Protein AF-A0A7V8JLT8-F1 (afdb_monomer_lite)

Foldseek 3Di:
DDDDDPDDPDDPPDQPDKKWWDQPDPDPVSLVVNPDDDPADPQQVVLVVCVVPPDPLCVVAQQVAAAWKWKWWGDPVPNPIAIATWAKDWDFCPPLPNLDDAPAFAAAQPCVVPDDQLVSLPDPNYRRHQDVPSCSNPDRRHRTHIAIEGNQLLNLLLCQAPNVVIIMIIGQTHPNNPDNADEPLSQLLQVLSRIHINHYDLDQLSRYDHDDLDLSSCVSRCSHDPCSVCSSVSRVVSVVSSLVSLLVCLLVVLVVCLVCDCVVPDDPVSVVVSVLSNVQSVVDPDSSLSVSLVSLVSHDDPVCVVSNVVSSDPDPDPDD

Radius of gyration: 21.11 Å; chains: 1; bounding box: 60×64×56 Å

pLDDT: mean 73.74, std 16.34, range [23.16, 96.12]

Organism: Stenotrophomonas maltophilia (NCBI:txid40324)

Sequence (320 aa):
MSTWVSARPYDNATLQVAIAATPRPQDAGAVAQARQPIAWQPETARRIREILANDALLTQNLDKEFGAYYGIVDDKANTQALVISSVRRLLDADDEGGRWLRGVPYHGLIGYDSKPADALRASPKQAGSIEPTGLIAQWNGKEHVCGYCHGMVWAVGQAACNFPDGRPFDLGLGRNTHKLSSCFGCSTYLHANGWAPNAMHLGRSEWWVPLPEAEDALAAFNIGLGQPHEHQRIVTALNVSWERKITQWLRDGATLIVQRGVNAGFTPAVVDTASALLQVLPKRHDPRAVANLFLDALTVHDKDLLRLSRLVVQAPKPVH

Structure (mmCIF, N/CA/C/O backbone):
data_AF-A0A7V8JLT8-F1
#
_entry.id   AF-A0A7V8JLT8-F1
#
loop_
_atom_site.group_PDB
_atom_site.id
_atom_site.type_symbol
_atom_site.label_atom_id
_atom_site.label_alt_id
_atom_site.label_comp_id
_atom_site.label_asym_id
_atom_site.label_entity_id
_atom_site.label_seq_id
_atom_site.pdbx_PDB_ins_code
_atom_site.Cartn_x
_atom_site.Cartn_y
_atom_site.Cartn_z
_atom_site.occupancy
_atom_site.B_iso_or_equiv
_atom_site.auth_seq_id
_atom_site.auth_comp_id
_atom_site.auth_asym_id
_atom_site.auth_atom_id
_atom_site.pdbx_PDB_model_num
ATOM 1 N N . MET A 1 1 ? 29.732 -39.166 8.436 1.00 31.23 1 MET A N 1
ATOM 2 C CA . MET A 1 1 ? 29.999 -38.319 7.255 1.00 31.23 1 MET A CA 1
ATOM 3 C C . MET A 1 1 ? 28.686 -38.158 6.509 1.00 31.23 1 MET A C 1
ATOM 5 O O . MET A 1 1 ? 28.298 -39.068 5.791 1.00 31.23 1 MET A O 1
ATOM 9 N N . SER A 1 2 ? 27.936 -37.086 6.789 1.00 25.09 2 SER A N 1
ATOM 10 C CA . SER A 1 2 ? 26.682 -36.806 6.085 1.00 25.09 2 SER A CA 1
ATOM 11 C C . SER A 1 2 ? 27.002 -36.202 4.723 1.00 25.09 2 SER A C 1
ATOM 13 O O . SER A 1 2 ? 27.735 -35.220 4.603 1.00 25.09 2 SER A O 1
ATOM 15 N N . THR A 1 3 ? 26.488 -36.839 3.684 1.00 24.12 3 THR A N 1
ATOM 16 C CA . THR A 1 3 ? 26.550 -36.365 2.311 1.00 24.12 3 THR A CA 1
ATOM 17 C C . THR A 1 3 ? 25.688 -35.113 2.188 1.00 24.12 3 THR A C 1
ATOM 19 O O . THR A 1 3 ? 24.475 -35.139 2.391 1.00 24.12 3 THR A O 1
ATOM 22 N N . TRP A 1 4 ? 26.339 -33.993 1.882 1.00 23.16 4 TRP A N 1
ATOM 23 C CA . TRP A 1 4 ? 25.677 -32.778 1.431 1.00 23.16 4 TRP A CA 1
ATOM 24 C C . TRP A 1 4 ? 24.957 -33.090 0.120 1.00 23.16 4 TRP A C 1
ATOM 26 O O . TRP A 1 4 ? 25.591 -33.356 -0.900 1.00 23.16 4 TRP A O 1
ATOM 36 N N . VAL A 1 5 ? 23.626 -33.095 0.157 1.00 26.70 5 VAL A N 1
ATOM 37 C CA . VAL A 1 5 ? 22.806 -33.146 -1.053 1.00 26.70 5 VAL A CA 1
ATOM 38 C C . VAL A 1 5 ? 23.039 -31.830 -1.788 1.00 26.70 5 VAL A C 1
ATOM 40 O O . VAL A 1 5 ? 22.677 -30.764 -1.291 1.00 26.70 5 VAL A O 1
ATOM 43 N N . SER A 1 6 ? 23.693 -31.905 -2.947 1.00 27.88 6 SER A N 1
ATOM 44 C CA . SER A 1 6 ? 23.916 -30.762 -3.827 1.00 27.88 6 SER A CA 1
ATOM 45 C C . SER A 1 6 ? 22.587 -30.068 -4.114 1.00 27.88 6 SER A C 1
ATOM 47 O O . SER A 1 6 ? 21.617 -30.727 -4.505 1.00 27.88 6 SER A O 1
ATOM 49 N N . ALA A 1 7 ? 22.546 -28.747 -3.937 1.00 30.27 7 ALA A N 1
ATOM 50 C CA . ALA A 1 7 ? 21.417 -27.923 -4.335 1.00 30.27 7 ALA A CA 1
ATOM 51 C C . ALA A 1 7 ? 21.033 -28.256 -5.784 1.00 30.27 7 ALA A C 1
ATOM 53 O O . ALA A 1 7 ? 21.854 -28.121 -6.691 1.00 30.27 7 ALA A O 1
ATOM 54 N N . ARG A 1 8 ? 19.800 -28.731 -6.005 1.00 30.69 8 ARG A N 1
ATOM 55 C CA . ARG A 1 8 ? 19.291 -28.920 -7.366 1.00 30.69 8 ARG A CA 1
ATOM 56 C C . ARG A 1 8 ? 19.336 -27.566 -8.092 1.00 30.69 8 ARG A C 1
ATOM 58 O O . ARG A 1 8 ? 18.928 -26.567 -7.477 1.00 30.69 8 ARG A O 1
ATOM 65 N N . PRO A 1 9 ? 19.799 -27.521 -9.354 1.00 36.16 9 PRO A N 1
ATOM 66 C CA . PRO A 1 9 ? 19.689 -26.326 -10.180 1.00 36.16 9 PRO A CA 1
ATOM 67 C C . PRO A 1 9 ? 18.223 -25.881 -10.267 1.00 36.16 9 PRO A C 1
ATOM 69 O O . PRO A 1 9 ? 17.305 -26.694 -10.152 1.00 36.16 9 PRO A O 1
ATOM 72 N N . TYR A 1 10 ? 18.030 -24.569 -10.383 1.00 40.84 10 TYR A N 1
ATOM 73 C CA . TYR A 1 10 ? 16.734 -23.909 -10.512 1.00 40.84 10 TYR A CA 1
ATOM 74 C C . TYR A 1 10 ? 15.940 -24.555 -11.659 1.00 40.84 10 TYR A C 1
ATOM 76 O O . TYR A 1 10 ? 16.406 -24.563 -12.797 1.00 40.84 10 TYR A O 1
ATOM 84 N N . ASP A 1 11 ? 14.777 -25.142 -11.365 1.00 42.22 11 ASP A N 1
ATOM 85 C CA . ASP A 1 11 ? 13.881 -25.615 -12.417 1.00 42.22 11 ASP A CA 1
ATOM 86 C C . ASP A 1 11 ? 13.121 -24.400 -12.960 1.00 42.22 11 ASP A C 1
ATOM 88 O O . ASP A 1 11 ? 12.239 -23.852 -12.297 1.00 42.22 11 ASP A O 1
ATOM 92 N N . ASN A 1 12 ? 13.501 -23.950 -14.156 1.00 42.09 12 ASN A N 1
ATOM 93 C CA . ASN A 1 12 ? 12.867 -22.838 -14.868 1.00 42.09 12 ASN A CA 1
ATOM 94 C C . ASN A 1 12 ? 11.359 -23.059 -15.124 1.00 42.09 12 ASN A C 1
ATOM 96 O O . ASN A 1 12 ? 10.675 -22.126 -15.545 1.00 42.09 12 ASN A O 1
ATOM 100 N N . ALA A 1 13 ? 10.830 -24.269 -14.908 1.00 38.34 13 ALA A N 1
ATOM 101 C CA . ALA A 1 13 ? 9.488 -24.660 -15.329 1.00 38.34 13 ALA A CA 1
ATOM 102 C C . ALA A 1 13 ? 8.327 -24.116 -14.477 1.00 38.34 13 ALA A C 1
ATOM 104 O O . ALA A 1 13 ? 7.182 -24.184 -14.920 1.00 38.34 13 ALA A O 1
ATOM 105 N N . THR A 1 14 ? 8.565 -23.534 -13.300 1.00 45.34 14 THR A N 1
ATOM 106 C CA . THR A 1 14 ? 7.477 -22.936 -12.507 1.00 45.34 14 THR A CA 1
ATOM 107 C C . THR A 1 14 ? 7.877 -21.587 -11.942 1.00 45.34 14 THR A C 1
ATOM 109 O O . THR A 1 14 ? 8.318 -21.481 -10.799 1.00 45.34 14 THR A O 1
ATOM 112 N N . LEU A 1 15 ? 7.647 -20.538 -12.738 1.00 52.41 15 LEU A N 1
ATOM 113 C CA . LEU A 1 15 ? 7.250 -19.233 -12.208 1.00 52.41 15 LEU A CA 1
ATOM 114 C C . LEU A 1 15 ? 6.259 -19.478 -11.065 1.00 52.41 15 LEU A C 1
ATOM 116 O O . LEU A 1 15 ? 5.173 -20.015 -11.301 1.00 52.41 15 LEU A O 1
ATOM 120 N N . GLN A 1 16 ? 6.636 -19.147 -9.830 1.00 53.31 16 GLN A N 1
ATOM 121 C CA . GLN A 1 16 ? 5.725 -19.245 -8.695 1.00 53.31 16 GLN A CA 1
ATOM 122 C C . GLN A 1 16 ? 4.697 -18.115 -8.816 1.00 53.31 16 GLN A C 1
ATOM 124 O O . GLN A 1 16 ? 4.872 -17.025 -8.298 1.00 53.31 16 GLN A O 1
ATOM 129 N N . VAL A 1 17 ? 3.664 -18.409 -9.610 1.00 56.53 17 VAL A N 1
ATOM 130 C CA . VAL A 1 17 ? 2.334 -17.794 -9.695 1.00 56.53 17 VAL A CA 1
ATOM 131 C C . VAL A 1 17 ? 2.312 -16.276 -9.494 1.00 56.53 17 VAL A C 1
ATOM 133 O O . VAL A 1 17 ? 2.330 -15.761 -8.381 1.00 56.53 17 VAL A O 1
ATOM 136 N N . ALA A 1 18 ? 2.157 -15.553 -10.598 1.00 60.72 18 ALA A N 1
ATOM 137 C CA . ALA A 1 18 ? 1.870 -14.131 -10.546 1.00 60.72 18 ALA A CA 1
ATOM 138 C C . ALA A 1 18 ? 0.430 -13.857 -10.093 1.00 60.72 18 ALA A C 1
ATOM 140 O O . ALA A 1 18 ? -0.515 -14.506 -10.554 1.00 60.72 18 ALA A O 1
ATOM 141 N N . ILE A 1 19 ? 0.250 -12.848 -9.246 1.00 64.00 19 ILE A N 1
ATOM 142 C CA . ILE A 1 19 ? -1.063 -12.338 -8.853 1.00 64.00 19 ILE A CA 1
ATOM 143 C C . ILE A 1 19 ? -1.347 -11.128 -9.721 1.00 64.00 19 ILE A C 1
ATOM 145 O O . ILE A 1 19 ? -0.695 -10.097 -9.598 1.00 64.00 19 ILE A O 1
ATOM 149 N N . ALA A 1 20 ? -2.340 -11.240 -10.590 1.00 62.91 20 ALA A N 1
ATOM 150 C CA . ALA A 1 20 ? -2.797 -10.099 -11.355 1.00 62.91 20 ALA A CA 1
ATOM 151 C C . ALA A 1 20 ? -3.739 -9.235 -10.523 1.00 62.91 20 ALA A C 1
ATOM 153 O O . ALA A 1 20 ? -4.659 -9.754 -9.880 1.00 62.91 20 ALA A O 1
ATOM 154 N N . ALA A 1 21 ? -3.583 -7.922 -10.629 1.00 66.62 21 ALA A N 1
ATOM 155 C CA . ALA A 1 21 ? -4.712 -7.038 -10.451 1.00 66.62 21 ALA A CA 1
ATOM 156 C C . ALA A 1 21 ? -5.598 -7.173 -11.700 1.00 66.62 21 ALA A C 1
ATOM 158 O O . ALA A 1 21 ? -5.120 -7.159 -12.837 1.00 66.62 21 ALA A O 1
ATOM 159 N N . THR A 1 22 ? -6.894 -7.378 -11.513 1.00 63.56 22 THR A N 1
ATOM 160 C CA . THR A 1 22 ? -7.872 -7.337 -12.606 1.00 63.56 22 THR A CA 1
ATOM 161 C C . THR A 1 22 ? -8.710 -6.082 -12.483 1.00 63.56 22 THR A C 1
ATOM 163 O O . THR A 1 22 ? -8.970 -5.653 -11.357 1.00 63.56 22 THR A O 1
ATOM 166 N N . PRO A 1 23 ? -9.164 -5.471 -13.592 1.00 62.94 23 PRO A N 1
ATOM 167 C CA . PRO A 1 23 ? -10.287 -4.551 -13.505 1.00 62.94 23 PRO A CA 1
ATOM 168 C C . PRO A 1 23 ? -11.410 -5.254 -12.750 1.00 62.94 23 PRO A C 1
ATOM 170 O O . PRO A 1 23 ? -11.653 -6.441 -12.988 1.00 62.94 23 PRO A O 1
ATOM 173 N N . ARG A 1 24 ? -12.054 -4.560 -11.807 1.00 57.06 24 ARG A N 1
ATOM 174 C CA . ARG A 1 24 ? -13.075 -5.183 -10.960 1.00 57.06 24 ARG A CA 1
ATOM 175 C C . ARG A 1 24 ? -14.112 -5.911 -11.836 1.00 57.06 24 ARG A C 1
ATOM 177 O O . ARG A 1 24 ? -14.800 -5.236 -12.607 1.00 57.06 24 ARG A O 1
ATOM 184 N N . PRO A 1 25 ? -14.248 -7.248 -11.714 1.00 60.34 25 PRO A N 1
ATOM 185 C CA . PRO A 1 25 ? -15.196 -8.004 -12.520 1.00 60.34 25 PRO A CA 1
ATOM 186 C C . PRO A 1 25 ? -16.617 -7.494 -12.280 1.00 60.34 25 PRO A C 1
ATOM 188 O O . PRO A 1 25 ? -17.041 -7.384 -11.128 1.00 60.34 25 PRO A O 1
ATOM 191 N N . GLN A 1 26 ? -17.335 -7.171 -13.354 1.00 67.94 26 GLN A N 1
ATOM 192 C CA . GLN A 1 26 ? -18.725 -6.702 -13.281 1.00 67.94 26 GLN A CA 1
ATOM 193 C C . GLN A 1 26 ? -19.729 -7.863 -13.378 1.00 67.94 26 GLN A C 1
ATOM 195 O O . GLN A 1 26 ? -20.887 -7.712 -12.998 1.00 67.94 26 GLN A O 1
ATOM 200 N N . ASP A 1 27 ? -19.281 -9.032 -13.845 1.00 66.75 27 ASP A N 1
ATOM 201 C CA . ASP A 1 27 ? -20.110 -10.213 -14.073 1.00 66.75 27 ASP A CA 1
ATOM 202 C C . ASP A 1 27 ? -19.330 -11.531 -13.877 1.00 66.75 27 ASP A C 1
ATOM 204 O O . ASP A 1 27 ? -18.111 -11.554 -13.672 1.00 66.75 27 ASP A O 1
ATOM 208 N N . ALA A 1 28 ? -20.053 -12.653 -13.925 1.00 64.44 28 ALA A N 1
ATOM 209 C CA . ALA A 1 28 ? -19.498 -13.993 -13.732 1.00 64.44 28 ALA A CA 1
ATOM 210 C C . ALA A 1 28 ? -18.486 -14.409 -14.820 1.00 64.44 28 ALA A C 1
ATOM 212 O O . ALA A 1 28 ? -17.573 -15.188 -14.534 1.00 64.44 28 ALA A O 1
ATOM 213 N N . GLY A 1 29 ? -18.615 -13.885 -16.043 1.00 65.75 29 GLY A N 1
ATOM 214 C CA . GLY A 1 29 ? -17.677 -14.137 -17.138 1.00 65.75 29 GLY A CA 1
ATOM 215 C C . GLY A 1 29 ? -16.323 -13.481 -16.876 1.00 65.75 29 GLY A C 1
ATOM 216 O O . GLY A 1 29 ? -15.286 -14.140 -16.972 1.00 65.75 29 GLY A O 1
ATOM 217 N N . ALA A 1 30 ? -16.330 -12.226 -16.425 1.00 62.47 30 ALA A N 1
ATOM 218 C CA . ALA A 1 30 ? -15.125 -11.503 -16.025 1.00 62.47 30 ALA A CA 1
ATOM 219 C C . ALA A 1 30 ? -14.404 -12.181 -14.840 1.00 62.47 30 ALA A C 1
ATOM 221 O O . ALA A 1 30 ? -13.173 -12.244 -14.809 1.00 62.47 30 ALA A O 1
ATOM 222 N N . VAL A 1 31 ? -15.150 -12.767 -13.892 1.00 57.88 31 VAL A N 1
ATOM 223 C CA . VAL A 1 31 ? -14.572 -13.561 -12.788 1.00 57.88 31 VAL A CA 1
ATOM 224 C C . VAL A 1 31 ? -13.894 -14.835 -13.302 1.00 57.88 31 VAL A C 1
ATOM 226 O O . VAL A 1 31 ? -12.813 -15.190 -12.828 1.00 57.88 31 VAL A O 1
ATOM 229 N N . ALA A 1 32 ? -14.500 -15.535 -14.264 1.00 61.50 32 ALA A N 1
ATOM 230 C CA . ALA A 1 32 ? -13.912 -16.738 -14.851 1.00 61.50 32 ALA A CA 1
ATOM 231 C C . ALA A 1 32 ? -12.628 -16.422 -15.637 1.00 61.50 32 ALA A C 1
ATOM 233 O O . ALA A 1 32 ? -11.647 -17.159 -15.533 1.00 61.50 32 ALA A O 1
ATOM 234 N N . GLN A 1 33 ? -12.603 -15.301 -16.362 1.00 63.62 33 GLN A N 1
ATOM 235 C CA . GLN A 1 33 ? -11.428 -14.827 -17.095 1.00 63.62 33 GLN A CA 1
ATOM 236 C C . GLN A 1 33 ? -10.278 -14.420 -16.160 1.00 63.62 33 GLN A C 1
ATOM 238 O O . GLN A 1 33 ? -9.123 -14.736 -16.439 1.00 63.62 33 GLN A O 1
ATOM 243 N N . ALA A 1 34 ? -10.578 -13.788 -15.020 1.00 58.03 34 ALA A N 1
ATOM 244 C CA . ALA A 1 34 ? -9.587 -13.404 -14.010 1.00 58.03 34 ALA A CA 1
ATOM 245 C C . ALA A 1 34 ? -8.782 -14.590 -13.441 1.00 58.03 34 ALA A C 1
ATOM 247 O O . ALA A 1 34 ? -7.668 -14.396 -12.951 1.00 58.03 34 ALA A O 1
ATOM 248 N N . ARG A 1 35 ? -9.342 -15.807 -13.514 1.00 57.56 35 ARG A N 1
ATOM 249 C CA . ARG A 1 35 ? -8.755 -17.057 -13.002 1.00 57.56 35 ARG A CA 1
ATOM 250 C C . ARG A 1 35 ? -7.942 -17.840 -14.035 1.00 57.56 35 ARG A C 1
ATOM 252 O O . ARG A 1 35 ? -7.315 -18.829 -13.664 1.00 57.56 35 ARG A O 1
ATOM 259 N N . GLN A 1 36 ? -7.975 -17.448 -15.309 1.00 61.25 36 GLN A N 1
ATOM 260 C CA . GLN A 1 36 ? -7.201 -18.123 -16.352 1.00 61.25 36 GLN A CA 1
ATOM 261 C C . GLN A 1 36 ? -5.698 -17.817 -16.215 1.00 61.25 36 GLN A C 1
ATOM 263 O O . GLN A 1 36 ? -5.338 -16.741 -15.723 1.00 61.25 36 GLN A O 1
ATOM 268 N N . PRO A 1 37 ? -4.810 -18.727 -16.662 1.00 61.62 37 PRO A N 1
ATOM 269 C CA . PRO A 1 37 ? -3.379 -18.457 -16.754 1.00 61.62 37 PRO A CA 1
ATOM 270 C C . PRO A 1 37 ? -3.096 -17.175 -17.544 1.00 61.62 37 PRO A C 1
ATOM 272 O O . PRO A 1 37 ? -3.735 -16.893 -18.558 1.00 61.62 37 PRO A O 1
ATOM 275 N N . ILE A 1 38 ? -2.133 -16.390 -17.070 1.00 68.06 38 ILE A N 1
ATOM 276 C CA . ILE A 1 38 ? -1.822 -15.078 -17.640 1.00 68.06 38 ILE A CA 1
ATOM 277 C C . ILE A 1 38 ? -1.008 -15.261 -18.925 1.00 68.06 38 ILE A C 1
ATOM 279 O O . ILE A 1 38 ? 0.096 -15.807 -18.897 1.00 68.06 38 ILE A O 1
ATOM 283 N N . ALA A 1 39 ? -1.542 -14.767 -20.042 1.00 73.44 39 ALA A N 1
ATOM 284 C CA . ALA A 1 39 ? -0.812 -14.621 -21.297 1.00 73.44 39 ALA A CA 1
ATOM 285 C C . ALA A 1 39 ? -0.139 -13.242 -21.335 1.00 73.44 39 ALA A C 1
ATOM 287 O O . ALA A 1 39 ? -0.742 -12.260 -21.759 1.00 73.44 39 ALA A O 1
ATOM 288 N N . TRP A 1 40 ? 1.092 -13.181 -20.835 1.00 78.44 40 TRP A N 1
ATOM 289 C CA . TRP A 1 40 ? 1.908 -11.966 -20.791 1.00 78.44 40 TRP A CA 1
ATOM 290 C C . TRP A 1 40 ? 2.230 -11.420 -22.179 1.00 78.44 40 TRP A C 1
ATOM 292 O O . TRP A 1 40 ? 2.418 -12.200 -23.121 1.00 78.44 40 TRP A O 1
ATOM 302 N N . GLN A 1 41 ? 2.431 -10.104 -22.285 1.00 84.25 41 GLN A N 1
ATOM 303 C CA . GLN A 1 41 ? 3.085 -9.546 -23.465 1.00 84.25 41 GLN A CA 1
ATOM 304 C C . GLN A 1 41 ? 4.484 -10.166 -23.634 1.00 84.25 41 GLN A C 1
ATOM 306 O O . GLN A 1 41 ? 5.176 -10.415 -22.636 1.00 84.25 41 GLN A O 1
ATOM 311 N N . PRO A 1 42 ? 4.940 -10.420 -24.880 1.00 81.69 42 PRO A N 1
ATOM 312 C CA . PRO A 1 42 ? 6.224 -11.078 -25.129 1.00 81.69 42 PRO A CA 1
ATOM 313 C C . PRO A 1 42 ? 7.406 -10.400 -24.433 1.00 81.69 42 PRO A C 1
ATOM 315 O O . PRO A 1 42 ? 8.320 -11.083 -23.968 1.00 81.69 42 PRO A O 1
ATOM 318 N N . GLU A 1 43 ? 7.356 -9.073 -24.335 1.00 80.56 43 GLU A N 1
ATOM 319 C CA . GLU A 1 43 ? 8.403 -8.252 -23.742 1.00 80.56 43 GLU A CA 1
ATOM 320 C C . GLU A 1 43 ? 8.435 -8.358 -22.213 1.00 80.56 43 GLU A C 1
ATOM 322 O O . GLU A 1 43 ? 9.477 -8.674 -21.645 1.00 80.56 43 GLU A O 1
ATOM 327 N N . THR A 1 44 ? 7.284 -8.248 -21.546 1.00 78.44 44 THR A N 1
ATOM 328 C CA . THR A 1 44 ? 7.147 -8.529 -20.108 1.00 78.44 44 THR A CA 1
ATOM 329 C C . THR A 1 44 ? 7.620 -9.945 -19.781 1.00 78.44 44 THR A C 1
ATOM 331 O O . THR A 1 44 ? 8.411 -10.151 -18.860 1.00 78.44 44 THR A O 1
ATOM 334 N N . ALA A 1 45 ? 7.215 -10.933 -20.587 1.00 79.31 45 ALA A N 1
ATOM 335 C CA . ALA A 1 45 ? 7.646 -12.317 -20.419 1.00 79.31 45 ALA A CA 1
ATOM 336 C C . ALA A 1 45 ? 9.164 -12.478 -20.599 1.00 79.31 45 ALA A C 1
ATOM 338 O O . ALA A 1 45 ? 9.797 -13.234 -19.859 1.00 79.31 45 ALA A O 1
ATOM 339 N N . ARG A 1 46 ? 9.761 -11.782 -21.579 1.00 78.56 46 ARG A N 1
ATOM 340 C CA . ARG A 1 46 ? 11.213 -11.756 -21.794 1.00 78.56 46 ARG A CA 1
ATOM 341 C C . ARG A 1 46 ? 11.916 -11.157 -20.586 1.00 78.56 46 ARG A C 1
ATOM 343 O O . ARG A 1 46 ? 12.832 -11.790 -20.071 1.00 78.56 46 ARG A O 1
ATOM 350 N N . ARG A 1 47 ? 11.449 -10.013 -20.090 1.00 75.94 47 ARG A N 1
ATOM 351 C CA . ARG A 1 47 ? 12.054 -9.329 -18.949 1.00 75.94 47 ARG A CA 1
ATOM 352 C C . ARG A 1 47 ? 11.992 -10.152 -17.667 1.00 75.94 47 ARG A C 1
ATOM 354 O O . ARG A 1 47 ? 12.990 -10.251 -16.962 1.00 75.94 47 ARG A O 1
ATOM 361 N N . ILE A 1 48 ? 10.861 -10.802 -17.397 1.00 74.69 48 ILE A N 1
ATOM 362 C CA . ILE A 1 48 ? 10.726 -11.744 -16.279 1.00 74.69 48 ILE A CA 1
ATOM 363 C C . ILE A 1 48 ? 11.750 -12.880 -16.409 1.00 74.69 48 ILE A C 1
ATOM 365 O O . ILE A 1 48 ? 12.438 -13.194 -15.440 1.00 74.69 48 ILE A O 1
ATOM 369 N N . ARG A 1 49 ? 11.900 -13.473 -17.603 1.00 75.19 49 ARG A N 1
ATOM 370 C CA . ARG A 1 49 ? 12.913 -14.516 -17.842 1.00 75.19 49 ARG A CA 1
ATOM 371 C C . ARG A 1 49 ? 14.336 -14.002 -17.648 1.00 75.19 49 ARG A C 1
ATOM 373 O O . ARG A 1 49 ? 15.136 -14.710 -17.057 1.00 75.19 49 ARG A O 1
ATOM 380 N N . GLU A 1 50 ? 14.651 -12.798 -18.118 1.00 73.06 50 GLU A N 1
ATOM 381 C CA . GLU A 1 50 ? 15.965 -12.175 -17.914 1.00 73.06 50 GLU A CA 1
ATOM 382 C C . GLU A 1 50 ? 16.264 -11.954 -16.432 1.00 73.06 50 GLU A C 1
ATOM 384 O O . GLU A 1 50 ? 17.346 -12.300 -15.980 1.00 73.06 50 GLU A O 1
ATOM 389 N N . ILE A 1 51 ? 15.303 -11.435 -15.666 1.00 67.75 51 ILE A N 1
ATOM 390 C CA . ILE A 1 51 ? 15.426 -11.259 -14.213 1.00 67.75 51 ILE A CA 1
ATOM 391 C C . ILE A 1 51 ? 15.710 -12.608 -13.549 1.00 67.75 51 ILE A C 1
ATOM 393 O O . ILE A 1 51 ? 16.677 -12.743 -12.808 1.00 67.75 51 ILE A O 1
ATOM 397 N N . LEU A 1 52 ? 14.930 -13.639 -13.878 1.00 65.44 52 LEU A N 1
ATOM 398 C CA . LEU A 1 52 ? 15.141 -14.989 -13.350 1.00 65.44 52 LEU A CA 1
ATOM 399 C C . LEU A 1 52 ? 16.490 -15.599 -13.767 1.00 65.44 52 LEU A C 1
ATOM 401 O O . LEU A 1 52 ? 17.063 -16.378 -13.011 1.00 65.44 52 LEU A O 1
ATOM 405 N N . ALA A 1 53 ? 16.988 -15.268 -14.959 1.00 63.53 53 ALA A N 1
ATOM 406 C CA . ALA A 1 53 ? 18.194 -15.860 -15.526 1.00 63.53 53 ALA A CA 1
ATOM 407 C C . ALA A 1 53 ? 19.497 -15.153 -15.120 1.00 63.53 53 ALA A C 1
ATOM 409 O O . ALA A 1 53 ? 20.558 -15.760 -15.251 1.00 63.53 53 ALA A O 1
ATOM 410 N N . ASN A 1 54 ? 19.449 -13.884 -14.695 1.00 57.25 54 ASN A N 1
ATOM 411 C CA . ASN A 1 54 ? 20.598 -12.993 -14.873 1.00 57.25 54 ASN A CA 1
ATOM 412 C C . ASN A 1 54 ? 20.965 -12.105 -13.673 1.00 57.25 54 ASN A C 1
ATOM 414 O O . ASN A 1 54 ? 21.405 -10.978 -13.886 1.00 57.25 54 ASN A O 1
ATOM 418 N N . ASP A 1 55 ? 20.854 -12.562 -12.421 1.00 53.44 55 ASP A N 1
ATOM 419 C CA . ASP A 1 55 ? 21.320 -11.712 -11.316 1.00 53.44 55 ASP A CA 1
ATOM 420 C C . ASP A 1 55 ? 21.957 -12.469 -10.141 1.00 53.44 55 ASP A C 1
ATOM 422 O O . ASP A 1 55 ? 21.336 -13.263 -9.422 1.00 53.44 55 ASP A O 1
ATOM 426 N N . ALA A 1 56 ? 23.238 -12.176 -9.915 1.00 51.25 56 ALA A N 1
ATOM 427 C CA . ALA A 1 56 ? 23.971 -12.607 -8.734 1.00 51.25 56 ALA A CA 1
ATOM 428 C C . ALA A 1 56 ? 23.359 -12.023 -7.442 1.00 51.25 56 ALA A C 1
ATOM 430 O O . ALA A 1 56 ? 23.413 -12.687 -6.406 1.00 51.25 56 ALA A O 1
ATOM 431 N N . LEU A 1 57 ? 22.726 -10.839 -7.495 1.00 47.41 57 LEU A N 1
ATOM 432 C CA . LEU A 1 57 ? 21.987 -10.243 -6.372 1.00 47.41 57 LEU A CA 1
ATOM 433 C C . LEU A 1 57 ? 20.662 -10.963 -6.101 1.00 47.41 57 LEU A C 1
ATOM 435 O O . LEU A 1 57 ? 20.350 -11.213 -4.934 1.00 47.41 57 LEU A O 1
ATOM 439 N N . LEU A 1 58 ? 19.916 -11.358 -7.142 1.00 52.91 58 LEU A N 1
ATOM 440 C CA . LEU A 1 58 ? 18.725 -12.206 -6.984 1.00 52.91 58 LEU A CA 1
ATOM 441 C C . LEU A 1 58 ? 19.115 -13.557 -6.384 1.00 52.91 58 LEU A C 1
ATOM 443 O O . LEU A 1 58 ? 18.518 -13.988 -5.405 1.00 52.91 58 LEU A O 1
ATOM 447 N N . THR A 1 59 ? 20.182 -14.187 -6.877 1.00 54.06 59 THR A N 1
ATOM 448 C CA . THR A 1 59 ? 20.661 -15.477 -6.348 1.00 54.06 59 THR A CA 1
ATOM 449 C C . THR A 1 59 ? 21.114 -15.378 -4.881 1.00 54.06 59 THR A C 1
ATOM 451 O O . THR A 1 59 ? 20.894 -16.303 -4.100 1.00 54.06 59 THR A O 1
ATOM 454 N N . GLN A 1 60 ? 21.723 -14.259 -4.467 1.00 56.00 60 GLN A N 1
ATOM 455 C CA . GLN A 1 60 ? 22.194 -14.067 -3.088 1.00 56.00 60 GLN A CA 1
ATOM 456 C C . GLN A 1 60 ? 21.081 -13.805 -2.063 1.00 56.00 60 GLN A C 1
ATOM 458 O O . GLN A 1 60 ? 21.298 -14.105 -0.879 1.00 56.00 60 GLN A O 1
ATOM 463 N N . ASN A 1 61 ? 19.937 -13.251 -2.484 1.00 56.97 61 ASN A N 1
ATOM 464 C CA . ASN A 1 61 ? 18.898 -12.755 -1.574 1.00 56.97 61 ASN A CA 1
ATOM 465 C C . ASN A 1 61 ? 17.528 -13.451 -1.721 1.00 56.97 61 ASN A C 1
ATOM 467 O O . ASN A 1 61 ? 16.864 -13.628 -0.701 1.00 56.97 61 ASN A O 1
ATOM 471 N N . LEU A 1 62 ? 17.156 -13.986 -2.895 1.00 56.53 62 LEU A N 1
ATOM 472 C CA . LEU A 1 62 ? 15.860 -14.660 -3.129 1.00 56.53 62 LEU A CA 1
ATOM 473 C C . LEU A 1 62 ? 15.594 -15.841 -2.184 1.00 56.53 62 LEU A C 1
ATOM 475 O O . LEU A 1 62 ? 14.486 -16.017 -1.686 1.00 56.53 62 LEU A O 1
ATOM 479 N N . ASP A 1 63 ? 16.612 -16.655 -1.901 1.00 53.16 63 ASP A N 1
ATOM 480 C CA . ASP A 1 63 ? 16.489 -17.801 -0.986 1.00 53.16 63 ASP A CA 1
ATOM 481 C C . ASP A 1 63 ? 16.690 -17.406 0.491 1.00 53.16 63 ASP A C 1
ATOM 483 O O . ASP A 1 63 ? 16.651 -18.253 1.382 1.00 53.16 63 ASP A O 1
ATOM 487 N N . LYS A 1 64 ? 16.892 -16.116 0.783 1.00 54.91 64 LYS A N 1
ATOM 488 C CA . LYS A 1 64 ? 16.865 -15.535 2.140 1.00 54.91 64 LYS A CA 1
ATOM 489 C C . LYS A 1 64 ? 15.593 -14.715 2.389 1.00 54.91 64 LYS A C 1
ATOM 491 O O . LYS A 1 64 ? 15.328 -14.308 3.521 1.00 54.91 64 LYS A O 1
ATOM 496 N N . GLU A 1 65 ? 14.811 -14.488 1.339 1.00 56.75 65 GLU A N 1
ATOM 497 C CA . GLU A 1 65 ? 13.636 -13.631 1.296 1.00 56.75 65 GLU A CA 1
ATOM 498 C C . GLU A 1 65 ? 12.362 -14.382 1.682 1.00 56.75 65 GLU A C 1
ATOM 500 O O . GLU A 1 65 ? 11.886 -15.252 0.962 1.00 56.75 65 GLU A O 1
ATOM 505 N N . PHE A 1 66 ? 11.756 -14.017 2.812 1.00 51.44 66 PHE A N 1
ATOM 506 C CA . PHE A 1 66 ? 10.394 -14.444 3.126 1.00 51.44 66 PHE A CA 1
ATOM 507 C C . PHE A 1 66 ? 9.392 -13.421 2.586 1.00 51.44 66 PHE A C 1
ATOM 509 O O . PHE A 1 66 ? 9.327 -12.298 3.088 1.00 51.44 66 PHE A O 1
ATOM 516 N N . GLY A 1 67 ? 8.564 -13.829 1.621 1.00 54.53 67 GLY A N 1
ATOM 517 C CA . GLY A 1 67 ? 7.448 -13.016 1.124 1.00 54.53 67 GLY A CA 1
ATOM 518 C C . GLY A 1 67 ? 7.886 -11.826 0.273 1.00 54.53 67 GLY A C 1
ATOM 519 O O . GLY A 1 67 ? 7.409 -10.714 0.503 1.00 54.53 67 GLY A O 1
ATOM 520 N N . ALA A 1 68 ? 8.821 -12.041 -0.655 1.00 56.41 68 ALA A N 1
ATOM 521 C CA . ALA A 1 68 ? 9.216 -11.009 -1.600 1.00 56.41 68 ALA A CA 1
ATOM 522 C C . ALA A 1 68 ? 8.182 -10.868 -2.722 1.00 56.41 68 ALA A C 1
ATOM 524 O O . ALA A 1 68 ? 7.888 -11.822 -3.440 1.00 56.41 68 ALA A O 1
ATOM 525 N N . TYR A 1 69 ? 7.619 -9.665 -2.805 1.00 73.88 69 TYR A N 1
ATOM 526 C CA . TYR A 1 69 ? 6.566 -9.267 -3.730 1.00 73.88 69 TYR A CA 1
ATOM 527 C C . TYR A 1 69 ? 7.161 -8.273 -4.713 1.00 73.88 69 TYR A C 1
ATOM 529 O O . TYR A 1 69 ? 7.631 -7.208 -4.301 1.00 73.88 69 TYR A O 1
ATOM 537 N N . TYR A 1 70 ? 7.170 -8.634 -5.987 1.00 79.94 70 TYR A N 1
ATOM 538 C CA . TYR A 1 70 ? 7.738 -7.827 -7.052 1.00 79.94 70 TYR A CA 1
ATOM 539 C C . TYR A 1 70 ? 6.621 -7.318 -7.954 1.00 79.94 70 TYR A C 1
ATOM 541 O O . TYR A 1 70 ? 5.985 -8.083 -8.676 1.00 79.94 70 TYR A O 1
ATOM 549 N N . GLY A 1 71 ? 6.402 -6.009 -7.919 1.00 84.88 71 GLY A N 1
ATOM 550 C CA . GLY A 1 71 ? 5.475 -5.314 -8.792 1.00 84.88 71 GLY A CA 1
ATOM 551 C C . GLY A 1 71 ? 6.006 -5.218 -10.212 1.00 84.88 71 GLY A C 1
ATOM 552 O O . GLY A 1 71 ? 7.155 -4.825 -10.408 1.00 84.88 71 GLY A O 1
ATOM 553 N N . ILE A 1 72 ? 5.160 -5.529 -11.190 1.00 85.56 72 ILE A N 1
ATOM 554 C CA . ILE A 1 72 ? 5.419 -5.328 -12.619 1.00 85.56 72 ILE A CA 1
ATOM 555 C C . ILE A 1 72 ? 4.122 -4.924 -13.323 1.00 85.56 72 ILE A C 1
ATOM 557 O O . ILE A 1 72 ? 3.037 -5.324 -12.902 1.00 85.56 72 ILE A O 1
ATOM 561 N N . VAL A 1 73 ? 4.214 -4.160 -14.408 1.00 88.56 73 VAL A N 1
ATOM 562 C CA . VAL A 1 73 ? 3.065 -3.839 -15.265 1.00 88.56 73 VAL A CA 1
ATOM 563 C C . VAL A 1 73 ? 3.206 -4.561 -16.601 1.00 88.56 73 VAL A C 1
ATOM 565 O O . VAL A 1 73 ? 4.222 -4.404 -17.274 1.00 88.56 73 VAL A O 1
ATOM 568 N N . ASP A 1 74 ? 2.198 -5.336 -16.997 1.00 87.69 74 ASP A N 1
ATOM 569 C CA . ASP A 1 74 ? 2.108 -5.884 -18.352 1.00 87.69 74 ASP A CA 1
ATOM 570 C C . ASP A 1 74 ? 1.378 -4.884 -19.246 1.00 87.69 74 ASP A C 1
ATOM 572 O O . ASP A 1 74 ? 0.186 -4.626 -19.060 1.00 87.69 74 ASP A O 1
ATOM 576 N N . ASP A 1 75 ? 2.102 -4.310 -20.199 1.00 87.12 75 ASP A N 1
ATOM 577 C CA . ASP A 1 75 ? 1.556 -3.430 -21.225 1.00 87.12 75 ASP A CA 1
ATOM 578 C C . ASP A 1 75 ? 2.427 -3.504 -22.485 1.00 87.12 75 ASP A C 1
ATOM 580 O O . ASP A 1 75 ? 3.644 -3.671 -22.406 1.00 87.12 75 ASP A O 1
ATOM 584 N N . LYS A 1 76 ? 1.818 -3.360 -23.666 1.00 85.56 76 LYS A N 1
ATOM 585 C CA . LYS A 1 76 ? 2.531 -3.394 -24.955 1.00 85.56 76 LYS A CA 1
ATOM 586 C C . LYS A 1 76 ? 3.555 -2.260 -25.110 1.00 85.56 76 LYS A C 1
ATOM 588 O O . LYS A 1 76 ? 4.543 -2.431 -25.817 1.00 85.56 76 LYS A O 1
ATOM 593 N N . ALA A 1 77 ? 3.307 -1.107 -24.488 1.00 85.25 77 ALA A N 1
ATOM 594 C CA . ALA A 1 77 ? 4.199 0.044 -24.486 1.00 85.25 77 ALA A CA 1
ATOM 595 C C . ALA A 1 77 ? 5.290 -0.076 -23.414 1.00 85.25 77 ALA A C 1
ATOM 597 O O . ALA A 1 77 ? 6.266 0.674 -23.451 1.00 85.25 77 ALA A O 1
ATOM 598 N N . ASN A 1 78 ? 5.169 -1.027 -22.480 1.00 84.31 78 ASN A N 1
ATOM 599 C CA . ASN A 1 78 ? 6.170 -1.269 -21.451 1.00 84.31 78 ASN A CA 1
ATOM 600 C C . ASN A 1 78 ? 7.346 -2.093 -22.001 1.00 84.31 78 ASN A C 1
ATOM 602 O O . ASN A 1 78 ? 7.570 -3.243 -21.626 1.00 84.31 78 ASN A O 1
ATOM 606 N N . THR A 1 79 ? 8.111 -1.497 -22.919 1.00 79.75 79 THR A N 1
ATOM 607 C CA . THR A 1 79 ? 9.202 -2.184 -23.627 1.00 79.75 79 THR A CA 1
ATOM 608 C C . THR A 1 79 ? 10.457 -2.405 -22.781 1.00 79.75 79 THR A C 1
ATOM 610 O O . THR A 1 79 ? 11.406 -3.042 -23.228 1.00 79.75 79 THR A O 1
ATOM 613 N N . GLN A 1 80 ? 10.495 -1.833 -21.577 1.00 75.44 80 GLN A N 1
ATOM 614 C CA . GLN A 1 80 ? 11.554 -2.004 -20.586 1.00 75.44 80 GLN A CA 1
ATOM 615 C C . GLN A 1 80 ? 10.906 -2.197 -19.217 1.00 75.44 80 GLN A C 1
ATOM 617 O O . GLN A 1 80 ? 10.968 -1.314 -18.362 1.00 75.44 80 GLN A O 1
ATOM 622 N N . ALA A 1 81 ? 10.241 -3.341 -19.028 1.00 75.50 81 ALA A N 1
ATOM 623 C CA . ALA A 1 81 ? 9.447 -3.573 -17.830 1.00 75.50 81 ALA A CA 1
ATOM 624 C C . ALA A 1 81 ? 10.276 -3.401 -16.546 1.00 75.50 81 ALA A C 1
ATOM 626 O O . ALA A 1 81 ? 11.203 -4.163 -16.246 1.00 75.50 81 ALA A O 1
ATOM 627 N N . LEU A 1 82 ? 9.930 -2.353 -15.800 1.00 77.00 82 LEU A N 1
ATOM 628 C CA . LEU A 1 82 ? 10.473 -2.092 -14.479 1.00 77.00 82 LEU A CA 1
ATOM 629 C C . LEU A 1 82 ? 9.848 -3.072 -13.489 1.00 77.00 82 LEU A C 1
ATOM 631 O O . LEU A 1 82 ? 8.638 -3.295 -13.506 1.00 77.00 82 LEU A O 1
ATOM 635 N N . VAL A 1 83 ? 10.688 -3.647 -12.635 1.00 78.44 83 VAL A N 1
ATOM 636 C CA . VAL A 1 83 ? 10.264 -4.564 -11.582 1.00 78.44 83 VAL A CA 1
ATOM 637 C C . VAL A 1 83 ? 10.721 -3.994 -10.253 1.00 78.44 83 VAL A C 1
ATOM 639 O O . VAL A 1 83 ? 11.914 -3.762 -10.065 1.00 78.44 83 VAL A O 1
ATOM 642 N N . ILE A 1 84 ? 9.772 -3.745 -9.354 1.00 79.94 84 ILE A N 1
ATOM 643 C CA . ILE A 1 84 ? 10.021 -3.087 -8.066 1.00 79.94 84 ILE A CA 1
ATOM 644 C C . ILE A 1 84 ? 9.596 -4.038 -6.950 1.00 79.94 84 ILE A C 1
ATOM 646 O O . ILE A 1 84 ? 8.437 -4.448 -6.897 1.00 79.94 84 ILE A O 1
ATOM 650 N N . SER A 1 85 ? 10.513 -4.404 -6.053 1.00 79.69 85 SER A N 1
ATOM 651 C CA . SER A 1 85 ? 10.176 -5.224 -4.881 1.00 79.69 85 SER A CA 1
ATOM 652 C C . SER A 1 85 ? 9.401 -4.415 -3.830 1.00 79.69 85 SER A C 1
ATOM 654 O O . SER A 1 85 ? 9.128 -3.228 -4.011 1.00 79.69 85 SER A O 1
ATOM 656 N N . SER A 1 86 ? 9.084 -4.997 -2.669 1.00 81.62 86 SER A N 1
ATOM 657 C CA . SER A 1 86 ? 8.717 -4.162 -1.524 1.00 81.62 86 SER A CA 1
ATOM 658 C C . SER A 1 86 ? 9.902 -3.284 -1.131 1.00 81.62 86 SER A C 1
ATOM 660 O O . SER A 1 86 ? 11.025 -3.754 -0.939 1.00 81.62 86 SER A O 1
ATOM 662 N N . VAL A 1 87 ? 9.622 -1.998 -0.990 1.00 81.19 87 VAL A N 1
ATOM 663 C CA . VAL A 1 87 ? 10.593 -0.950 -0.706 1.00 81.19 87 VAL A CA 1
ATOM 664 C C . VAL A 1 87 ? 10.435 -0.515 0.737 1.00 81.19 87 VAL A C 1
ATOM 666 O O . VAL A 1 87 ? 9.320 -0.248 1.194 1.00 81.19 87 VAL A O 1
ATOM 669 N N . ARG A 1 88 ? 11.560 -0.394 1.440 1.00 82.56 88 ARG A N 1
ATOM 670 C CA . ARG A 1 88 ? 11.598 0.211 2.770 1.00 82.56 88 ARG A CA 1
ATOM 671 C C . ARG A 1 88 ? 11.788 1.716 2.694 1.00 82.56 88 ARG A C 1
ATOM 673 O O . ARG A 1 88 ? 12.531 2.200 1.846 1.00 82.56 88 ARG A O 1
ATOM 680 N N . ARG A 1 89 ? 11.176 2.436 3.628 1.00 81.75 89 ARG A N 1
ATOM 681 C CA . ARG A 1 89 ? 11.295 3.890 3.748 1.00 81.75 89 ARG A CA 1
ATOM 682 C C . ARG A 1 89 ? 11.430 4.292 5.205 1.00 81.75 89 ARG A C 1
ATOM 684 O O . ARG A 1 89 ? 10.774 3.690 6.051 1.00 81.75 89 ARG A O 1
ATOM 691 N N . LEU A 1 90 ? 12.246 5.304 5.481 1.00 83.56 90 LEU A N 1
ATOM 692 C CA . LEU A 1 90 ? 12.165 6.041 6.738 1.00 83.56 90 LEU A CA 1
ATOM 693 C C . LEU A 1 90 ? 11.090 7.107 6.594 1.00 83.56 90 LEU A C 1
ATOM 695 O O . LEU A 1 90 ? 11.043 7.817 5.592 1.00 83.56 90 LEU A O 1
ATOM 699 N N . LEU A 1 91 ? 10.204 7.144 7.573 1.00 83.38 91 LEU A N 1
ATOM 700 C CA . LEU A 1 91 ? 9.081 8.065 7.661 1.00 83.38 91 LEU A CA 1
ATOM 701 C C . LEU A 1 91 ? 9.224 8.783 8.988 1.00 83.38 91 LEU A C 1
ATOM 703 O O . LEU A 1 91 ? 9.587 8.131 9.975 1.00 83.38 91 LEU A O 1
ATOM 707 N N . ASP A 1 92 ? 8.967 10.087 9.036 1.00 81.81 92 ASP A N 1
ATOM 708 C CA . ASP A 1 92 ? 8.975 10.774 10.321 1.00 81.81 92 ASP A CA 1
ATOM 709 C C . ASP A 1 92 ? 7.921 10.133 11.222 1.00 81.81 92 ASP A C 1
ATOM 711 O O . ASP A 1 92 ? 6.843 9.747 10.773 1.00 81.81 92 ASP A O 1
ATOM 715 N N . ALA A 1 93 ? 8.217 9.967 12.512 1.00 70.62 93 ALA A N 1
ATOM 716 C CA . ALA A 1 93 ? 7.255 9.346 13.428 1.00 70.62 93 ALA A CA 1
ATOM 717 C C . ALA A 1 93 ? 5.933 10.139 13.537 1.00 70.62 93 ALA A C 1
ATOM 719 O O . ALA A 1 93 ? 4.933 9.602 14.019 1.00 70.62 93 ALA A O 1
ATOM 720 N N . ASP A 1 94 ? 5.956 11.399 13.094 1.00 70.25 94 ASP A N 1
ATOM 721 C CA . ASP A 1 94 ? 4.813 12.305 13.016 1.00 70.25 94 ASP A CA 1
ATOM 722 C C . ASP A 1 94 ? 4.116 12.290 11.646 1.00 70.25 94 ASP A C 1
ATOM 724 O O . ASP A 1 94 ? 2.963 12.725 11.552 1.00 70.25 94 ASP A O 1
ATOM 728 N N . ASP A 1 95 ? 4.759 11.725 10.618 1.00 66.31 95 ASP A N 1
ATOM 729 C CA . ASP A 1 95 ? 4.121 11.430 9.339 1.00 66.31 95 ASP A CA 1
ATOM 730 C C . ASP A 1 95 ? 3.055 10.336 9.512 1.00 66.31 95 ASP A C 1
ATOM 732 O O . ASP A 1 95 ? 2.966 9.647 10.532 1.00 66.31 95 ASP A O 1
ATOM 736 N N . GLU A 1 96 ? 2.190 10.183 8.508 1.00 69.06 96 GLU A N 1
ATOM 737 C CA . GLU A 1 96 ? 1.068 9.236 8.547 1.00 69.06 96 GLU A CA 1
ATOM 738 C C . GLU A 1 96 ? 0.142 9.458 9.761 1.00 69.06 96 GLU A C 1
ATOM 740 O O . GLU A 1 96 ? -0.242 8.529 10.476 1.00 69.06 96 GLU A O 1
ATOM 745 N N . GLY A 1 97 ? -0.232 10.710 10.031 1.00 65.50 97 GLY A N 1
ATOM 746 C CA . GLY A 1 97 ? -1.279 11.040 11.005 1.00 65.50 97 GLY A CA 1
ATOM 747 C C . GLY A 1 97 ? -0.997 10.562 12.437 1.00 65.50 97 GLY A C 1
ATOM 748 O O . GLY A 1 97 ? -1.940 10.270 13.177 1.00 65.50 97 GLY A O 1
ATOM 749 N N . GLY A 1 98 ? 0.279 10.441 12.826 1.00 68.62 98 GLY A N 1
ATOM 750 C CA . GLY A 1 98 ? 0.691 10.038 14.174 1.00 68.62 98 GLY A CA 1
ATOM 751 C C . GLY A 1 98 ? 0.422 8.567 14.501 1.00 68.62 98 GLY A C 1
ATOM 752 O O . GLY A 1 98 ? 0.227 8.214 15.669 1.00 68.62 98 GLY A O 1
ATOM 753 N N . ARG A 1 99 ? 0.383 7.701 13.479 1.00 77.94 99 ARG A N 1
ATOM 754 C CA . ARG A 1 99 ? 0.106 6.268 13.631 1.00 77.94 99 ARG A CA 1
ATOM 755 C C . ARG A 1 99 ? 1.073 5.588 14.595 1.00 77.94 99 ARG A C 1
ATOM 757 O O . ARG A 1 99 ? 0.648 4.734 15.371 1.00 77.94 99 ARG A O 1
ATOM 764 N N . TRP A 1 100 ? 2.362 5.912 14.555 1.00 79.44 100 TRP A N 1
ATOM 765 C CA . TRP A 1 100 ? 3.387 5.113 15.225 1.00 79.44 100 TRP A CA 1
ATOM 766 C C . TRP A 1 100 ? 3.805 5.647 16.601 1.00 79.44 100 TRP A C 1
ATOM 768 O O . TRP A 1 100 ? 3.714 6.828 16.920 1.00 79.44 100 TRP A O 1
ATOM 778 N N . LEU A 1 101 ? 4.290 4.739 17.453 1.00 72.94 101 LEU A N 1
ATOM 779 C CA . LEU A 1 101 ? 4.909 5.091 18.730 1.00 72.94 101 LEU A CA 1
ATOM 780 C C . LEU A 1 101 ? 6.212 5.874 18.523 1.00 72.94 101 LEU A C 1
ATOM 782 O O . LEU A 1 101 ? 7.121 5.423 17.824 1.00 72.94 101 LEU A O 1
ATOM 786 N N . ARG A 1 102 ? 6.317 7.010 19.216 1.00 75.81 102 ARG A N 1
ATOM 787 C CA . ARG A 1 102 ? 7.545 7.801 19.324 1.00 75.81 102 ARG A CA 1
ATOM 788 C C . ARG A 1 102 ? 8.540 7.148 20.282 1.00 75.81 102 ARG A C 1
ATOM 790 O O . ARG A 1 102 ? 8.148 6.483 21.240 1.00 75.81 102 ARG A O 1
ATOM 797 N N . GLY A 1 103 ? 9.828 7.397 20.048 1.00 76.12 103 GLY A N 1
ATOM 798 C CA . GLY A 1 103 ? 10.905 7.012 20.965 1.00 76.12 103 GLY A CA 1
ATOM 799 C C . GLY A 1 103 ? 11.215 5.515 21.013 1.00 76.12 103 GLY A C 1
ATOM 800 O O . GLY A 1 103 ? 11.987 5.099 21.871 1.00 76.12 103 GLY A O 1
ATOM 801 N N . VAL A 1 104 ? 10.644 4.710 20.110 1.00 80.31 104 VAL A N 1
ATOM 802 C CA . VAL A 1 104 ? 10.986 3.292 19.957 1.00 80.31 104 VAL A CA 1
ATOM 803 C C . VAL A 1 104 ? 12.203 3.184 19.034 1.00 80.31 104 VAL A C 1
ATOM 805 O O . VAL A 1 104 ? 12.093 3.548 17.862 1.00 80.31 104 VAL A O 1
ATOM 808 N N . PRO A 1 105 ? 13.363 2.701 19.513 1.00 82.88 105 PRO A N 1
ATOM 809 C CA . PRO A 1 105 ? 14.534 2.566 18.662 1.00 82.88 105 PRO A CA 1
ATOM 810 C C . PRO A 1 105 ? 14.299 1.555 17.537 1.00 82.88 105 PRO A C 1
ATOM 812 O O . PRO A 1 105 ? 13.785 0.466 17.789 1.00 82.88 105 PRO A O 1
ATOM 815 N N . TYR A 1 106 ? 14.717 1.895 16.316 1.00 81.62 106 TYR A N 1
ATOM 816 C CA . TYR A 1 106 ? 14.649 1.017 15.139 1.00 81.62 106 TYR A CA 1
ATOM 817 C C . TYR A 1 106 ? 13.224 0.558 14.792 1.00 81.62 106 TYR A C 1
ATOM 819 O O . TYR A 1 106 ? 13.017 -0.524 14.237 1.00 81.62 106 TYR A O 1
ATOM 827 N N . HIS A 1 107 ? 12.235 1.388 15.126 1.00 83.94 107 HIS A N 1
ATOM 828 C CA . HIS A 1 107 ? 10.826 1.076 14.952 1.00 83.94 107 HIS A CA 1
ATOM 829 C C . HIS A 1 107 ? 10.508 0.678 13.504 1.00 83.94 107 HIS A C 1
ATOM 831 O O . HIS A 1 107 ? 10.949 1.316 12.549 1.00 83.94 107 HIS A O 1
ATOM 837 N N . GLY A 1 108 ? 9.760 -0.409 13.337 1.00 80.56 108 GLY A N 1
ATOM 838 C CA . GLY A 1 108 ? 9.380 -0.941 12.031 1.00 80.56 108 GLY A CA 1
ATOM 839 C C . GLY A 1 108 ? 10.418 -1.799 11.311 1.00 80.56 108 GLY A C 1
ATOM 840 O O . GLY A 1 108 ? 10.087 -2.473 10.335 1.00 80.56 108 GLY A O 1
ATOM 841 N N . LEU A 1 109 ? 11.662 -1.900 11.787 1.00 81.00 109 LEU A N 1
ATOM 842 C CA . LEU A 1 109 ? 12.600 -2.865 11.206 1.00 81.00 109 LEU A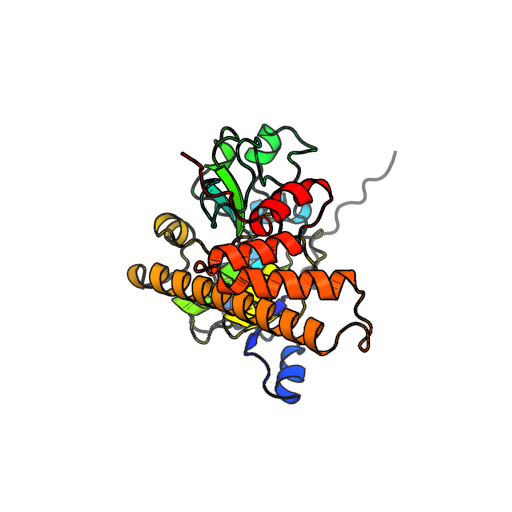 CA 1
ATOM 843 C C . LEU A 1 109 ? 12.194 -4.295 11.571 1.00 81.00 109 LEU A C 1
ATOM 845 O O . LEU A 1 109 ? 12.368 -4.724 12.699 1.00 81.00 109 LEU A O 1
ATOM 849 N N . ILE A 1 110 ? 11.691 -5.082 10.617 1.00 76.81 110 ILE A N 1
ATOM 850 C CA . ILE A 1 110 ? 11.257 -6.465 10.882 1.00 76.81 110 ILE A CA 1
ATOM 851 C C . ILE A 1 110 ? 12.390 -7.257 11.574 1.00 76.81 110 ILE A C 1
ATOM 853 O O . ILE A 1 110 ? 13.512 -7.297 11.071 1.00 76.81 110 ILE A O 1
ATOM 857 N N . GLY A 1 111 ? 12.114 -7.916 12.699 1.00 69.44 111 GLY A N 1
ATOM 858 C CA . GLY A 1 111 ? 13.114 -8.692 13.448 1.00 69.44 111 GLY A CA 1
ATOM 859 C C . GLY A 1 111 ? 14.050 -7.877 14.353 1.00 69.44 111 GLY A C 1
ATOM 860 O O . GLY A 1 111 ? 15.053 -8.422 14.811 1.00 69.44 111 GLY A O 1
ATOM 861 N N . TYR A 1 112 ? 13.753 -6.596 14.612 1.00 67.81 112 TYR A N 1
ATOM 862 C CA . TYR A 1 112 ? 14.483 -5.752 15.579 1.00 67.81 112 TYR A CA 1
ATOM 863 C C . TYR A 1 112 ? 14.477 -6.286 17.016 1.0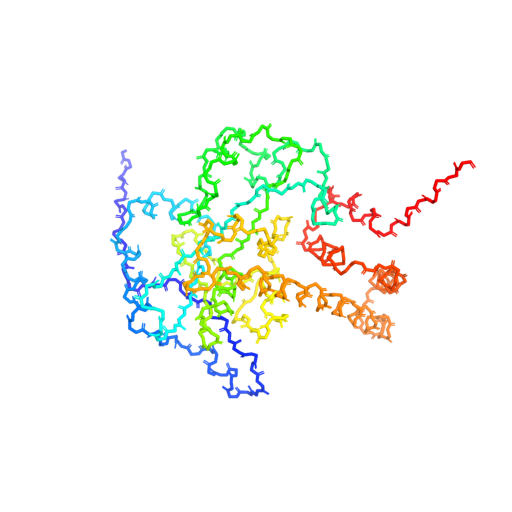0 67.81 112 TYR A C 1
ATOM 865 O O . TYR A 1 112 ? 15.348 -5.947 17.808 1.00 67.81 112 TYR A O 1
ATOM 873 N N . ASP A 1 113 ? 13.517 -7.143 17.341 1.00 65.56 113 ASP A N 1
ATOM 874 C CA . ASP A 1 113 ? 13.386 -7.836 18.620 1.00 65.56 113 ASP A CA 1
ATOM 875 C C . ASP A 1 113 ? 14.335 -9.036 18.774 1.00 65.56 113 ASP A C 1
ATOM 877 O O . ASP A 1 113 ? 14.541 -9.527 19.881 1.00 65.56 113 ASP A O 1
ATOM 881 N N . SER A 1 114 ? 14.903 -9.524 17.671 1.00 68.88 114 SER A N 1
ATOM 882 C CA . SER A 1 114 ? 15.570 -10.828 17.604 1.00 68.88 114 SER A CA 1
ATOM 883 C C . SER A 1 114 ? 16.976 -10.779 17.007 1.00 68.88 114 SER A C 1
ATOM 885 O O . SER A 1 114 ? 17.685 -11.786 17.032 1.00 68.88 114 SER A O 1
ATOM 887 N N . LYS A 1 115 ? 17.411 -9.630 16.472 1.00 71.00 115 LYS A N 1
ATOM 888 C CA . LYS A 1 115 ? 18.738 -9.454 15.865 1.00 71.00 115 LYS A CA 1
ATOM 889 C C . LYS A 1 115 ? 19.354 -8.100 16.232 1.00 71.00 115 LYS A C 1
ATOM 891 O O . LYS A 1 115 ? 18.617 -7.130 16.397 1.00 71.00 115 LYS A O 1
ATOM 896 N N . PRO A 1 116 ? 20.696 -7.998 16.292 1.00 77.94 116 PRO A N 1
ATOM 897 C CA . PRO A 1 116 ? 21.375 -6.716 16.449 1.00 77.94 116 PRO A CA 1
ATOM 898 C C . PRO A 1 116 ? 20.979 -5.727 15.345 1.00 77.94 116 PRO A C 1
ATOM 900 O O . PRO A 1 116 ? 20.891 -6.103 14.173 1.00 77.94 116 PRO A O 1
ATOM 903 N N . ALA A 1 117 ? 20.789 -4.458 15.712 1.00 72.81 117 ALA A N 1
ATOM 904 C CA . ALA A 1 117 ? 20.340 -3.411 14.794 1.00 72.81 117 ALA A CA 1
ATOM 905 C C . ALA A 1 117 ? 21.253 -3.260 13.566 1.00 72.81 117 ALA A C 1
ATOM 907 O O . ALA A 1 117 ? 20.762 -3.122 12.449 1.00 72.81 117 ALA A O 1
ATOM 908 N N . ASP A 1 118 ? 22.571 -3.368 13.744 1.00 74.62 118 ASP A N 1
ATOM 909 C CA . ASP A 1 118 ? 23.558 -3.248 12.661 1.00 74.62 118 ASP A CA 1
ATOM 910 C C . ASP A 1 118 ? 23.351 -4.305 11.569 1.00 74.62 118 ASP A C 1
ATOM 912 O O . ASP A 1 118 ? 23.391 -3.997 10.379 1.00 74.62 118 ASP A O 1
ATOM 916 N N . ALA A 1 119 ? 23.024 -5.539 11.967 1.00 72.88 119 ALA A N 1
ATOM 917 C CA . ALA A 1 119 ? 22.749 -6.630 11.036 1.00 72.88 119 ALA A CA 1
ATOM 918 C C . ALA A 1 119 ? 21.432 -6.428 10.262 1.00 72.88 119 ALA A C 1
ATOM 920 O O . ALA A 1 119 ? 21.284 -6.911 9.140 1.00 72.88 119 ALA A O 1
ATOM 921 N N . LEU A 1 120 ? 20.463 -5.725 10.852 1.00 69.88 120 LEU A N 1
ATOM 922 C CA . LEU A 1 120 ? 19.169 -5.438 10.226 1.00 69.88 120 LEU A CA 1
ATOM 923 C C . LEU A 1 120 ? 19.243 -4.250 9.264 1.00 69.88 120 LEU A C 1
ATOM 925 O O . LEU A 1 120 ? 18.660 -4.310 8.179 1.00 69.88 120 LEU A O 1
ATOM 929 N N . ARG A 1 121 ? 19.978 -3.205 9.656 1.00 72.62 121 ARG A N 1
ATOM 930 C CA . ARG A 1 121 ? 20.220 -1.988 8.873 1.00 72.62 121 ARG A CA 1
ATOM 931 C C . ARG A 1 121 ? 21.027 -2.267 7.610 1.00 72.62 121 ARG A C 1
ATOM 933 O O . ARG A 1 121 ? 20.662 -1.797 6.540 1.00 72.62 121 ARG A O 1
ATOM 940 N N . ALA A 1 122 ? 22.062 -3.101 7.719 1.00 67.69 122 ALA A N 1
ATOM 941 C CA . ALA A 1 122 ? 22.922 -3.472 6.596 1.00 67.69 122 ALA A CA 1
ATOM 942 C C . ALA A 1 122 ? 22.272 -4.451 5.598 1.00 67.69 122 ALA A C 1
ATOM 944 O O . ALA A 1 122 ? 22.848 -4.733 4.550 1.00 67.69 122 ALA A O 1
ATOM 945 N N . SER A 1 123 ? 21.095 -5.005 5.909 1.00 61.06 123 SER A N 1
ATOM 946 C CA . SER A 1 123 ? 20.449 -6.013 5.069 1.00 61.06 123 SER A CA 1
ATOM 947 C C . SER A 1 123 ? 19.435 -5.369 4.117 1.00 61.06 123 SER A C 1
ATOM 949 O O . SER A 1 123 ? 18.346 -4.995 4.577 1.00 61.06 123 SER A O 1
ATOM 951 N N . PRO A 1 124 ? 19.699 -5.309 2.795 1.00 58.59 124 PRO A N 1
ATOM 952 C CA . PRO A 1 124 ? 18.619 -5.204 1.822 1.00 58.59 124 PRO A CA 1
ATOM 953 C C . PRO A 1 124 ? 17.809 -6.497 1.937 1.00 58.59 124 PRO A C 1
ATOM 955 O O . PRO A 1 124 ? 18.332 -7.584 1.704 1.00 58.59 124 PRO A O 1
ATOM 958 N N . LYS A 1 125 ? 16.557 -6.419 2.410 1.00 59.75 125 LYS A N 1
ATOM 959 C CA . LYS A 1 125 ? 15.771 -7.653 2.616 1.00 59.75 125 LYS A CA 1
ATOM 960 C C . LYS A 1 125 ? 15.168 -8.210 1.350 1.00 59.75 125 LYS A C 1
ATOM 962 O O . LYS A 1 125 ? 14.685 -9.324 1.443 1.00 59.75 125 LYS A O 1
ATOM 967 N N . GLN A 1 126 ? 15.128 -7.454 0.257 1.00 61.31 126 GLN A N 1
ATOM 968 C CA . GLN A 1 126 ? 14.579 -7.916 -1.010 1.00 61.31 126 GLN A CA 1
ATOM 969 C C . GLN A 1 126 ? 15.479 -7.458 -2.153 1.00 61.31 126 GLN A C 1
ATOM 971 O O . GLN A 1 126 ? 15.889 -6.293 -2.184 1.00 61.31 126 GLN A O 1
ATOM 976 N N . ALA A 1 127 ? 15.821 -8.367 -3.060 1.00 53.56 127 ALA A N 1
ATOM 977 C CA . ALA A 1 127 ? 16.504 -8.036 -4.296 1.00 53.56 127 ALA A CA 1
ATOM 978 C C . ALA A 1 127 ? 15.652 -7.019 -5.071 1.00 53.56 127 ALA A C 1
ATOM 980 O O . ALA A 1 127 ? 14.430 -7.094 -5.083 1.00 53.56 127 ALA A O 1
ATOM 981 N N . GLY A 1 128 ? 16.279 -5.993 -5.643 1.00 55.53 128 GLY A N 1
ATOM 982 C CA . GLY A 1 128 ? 15.550 -4.908 -6.310 1.00 55.53 128 GLY A CA 1
ATOM 983 C C . GLY A 1 128 ? 14.889 -3.875 -5.384 1.00 55.53 128 GLY A C 1
ATOM 984 O O . GLY A 1 128 ? 14.343 -2.897 -5.891 1.00 55.53 128 GLY A O 1
ATOM 985 N N . SER A 1 129 ? 14.980 -4.014 -4.052 1.00 62.97 129 SER A 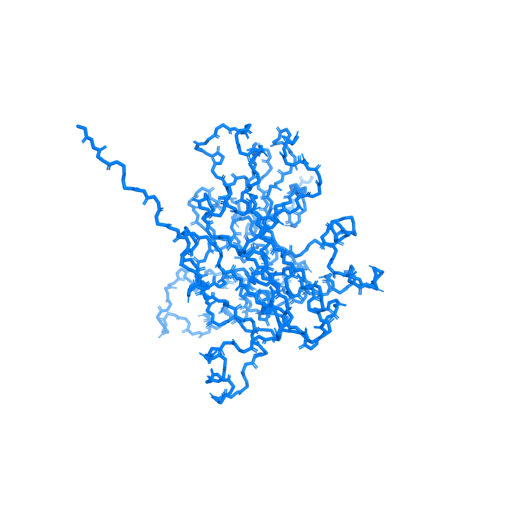N 1
ATOM 986 C CA . SER A 1 129 ? 14.592 -2.939 -3.128 1.00 62.97 129 SER A CA 1
ATOM 987 C C . SER A 1 129 ? 15.622 -1.821 -3.223 1.00 62.97 129 SER A C 1
ATOM 989 O O . SER A 1 129 ? 16.666 -1.875 -2.573 1.00 62.97 129 SER A O 1
ATOM 991 N N . ILE A 1 130 ? 15.319 -0.790 -4.002 1.00 58.72 130 ILE A N 1
ATOM 992 C CA . ILE A 1 130 ? 16.151 0.408 -4.113 1.00 58.72 130 ILE A CA 1
ATOM 993 C C . ILE A 1 130 ? 15.762 1.402 -3.022 1.00 58.72 130 ILE A C 1
ATOM 995 O O . ILE A 1 130 ? 14.934 2.273 -3.204 1.00 58.72 130 ILE A O 1
ATOM 999 N N . GLU A 1 131 ? 16.321 1.273 -1.828 1.00 63.62 131 GLU A N 1
ATOM 1000 C CA . GLU A 1 131 ? 16.220 2.399 -0.900 1.00 63.62 131 GLU A CA 1
ATOM 1001 C C . GLU A 1 131 ? 16.914 3.634 -1.522 1.00 63.62 131 GLU A C 1
ATOM 1003 O O . GLU A 1 131 ? 18.001 3.454 -2.082 1.00 63.62 131 GLU A O 1
ATOM 1008 N N . PRO A 1 132 ? 16.369 4.867 -1.410 1.00 57.19 132 PRO A N 1
ATOM 1009 C CA . PRO A 1 132 ? 17.144 6.076 -1.668 1.00 57.19 132 PRO A CA 1
ATOM 1010 C C . PRO A 1 132 ? 18.427 6.010 -0.824 1.00 57.19 132 PRO A C 1
ATOM 1012 O O . PRO A 1 132 ? 18.392 6.019 0.402 1.00 57.19 132 PRO A O 1
ATOM 1015 N N . THR A 1 133 ? 19.541 5.770 -1.510 1.00 56.59 133 THR A N 1
ATOM 1016 C CA . THR A 1 133 ? 20.864 5.334 -1.032 1.00 56.59 133 THR A CA 1
ATOM 1017 C C . THR A 1 133 ? 21.114 5.314 0.487 1.00 56.59 133 THR A C 1
ATOM 1019 O O . THR A 1 133 ? 21.584 6.293 1.063 1.00 56.59 133 THR A O 1
ATOM 1022 N N . GLY A 1 134 ? 20.929 4.144 1.110 1.00 66.44 134 GLY A N 1
ATOM 1023 C CA . GLY A 1 134 ? 21.551 3.770 2.388 1.00 66.44 134 GLY A CA 1
ATOM 1024 C C . GLY A 1 134 ? 21.040 4.486 3.640 1.00 66.44 134 GLY A C 1
ATOM 1025 O O . GLY A 1 134 ? 21.685 4.368 4.687 1.00 66.44 134 GLY A O 1
ATOM 1026 N N . LEU A 1 135 ? 19.915 5.202 3.567 1.00 77.06 135 LEU A N 1
ATOM 1027 C CA . LEU A 1 135 ? 19.367 5.955 4.699 1.00 77.06 135 LEU A CA 1
ATOM 1028 C C . LEU A 1 135 ? 19.111 5.052 5.920 1.00 77.06 135 LEU A C 1
ATOM 1030 O O . LEU A 1 135 ? 19.528 5.378 7.025 1.00 77.06 135 LEU A O 1
ATOM 1034 N N . ILE A 1 136 ? 18.532 3.867 5.739 1.00 80.94 136 ILE A N 1
ATOM 1035 C CA . ILE A 1 136 ? 18.250 2.861 6.769 1.00 80.94 136 ILE A CA 1
ATOM 1036 C C . ILE A 1 136 ? 19.546 2.227 7.255 1.00 80.94 136 ILE A C 1
ATOM 1038 O O . ILE A 1 136 ? 19.677 1.956 8.449 1.00 80.94 136 ILE A O 1
ATOM 1042 N N . ALA A 1 137 ? 20.510 2.002 6.359 1.00 78.00 137 ALA A N 1
ATOM 1043 C CA . ALA A 1 137 ? 21.819 1.474 6.735 1.00 78.00 137 ALA A CA 1
ATOM 1044 C C . ALA A 1 137 ? 22.555 2.426 7.696 1.00 78.00 137 ALA A C 1
ATOM 1046 O O . ALA A 1 137 ? 23.243 1.979 8.614 1.00 78.00 137 ALA A O 1
ATOM 1047 N N . GLN A 1 138 ? 22.367 3.734 7.511 1.00 81.56 138 GLN A N 1
ATOM 1048 C CA . GLN A 1 138 ? 23.001 4.797 8.294 1.00 81.56 138 GLN A CA 1
ATOM 1049 C C . GLN A 1 138 ? 22.130 5.297 9.456 1.00 81.56 138 GLN A C 1
ATOM 1051 O O . GLN A 1 138 ? 22.637 5.944 10.372 1.00 81.56 138 GLN A O 1
ATOM 1056 N N . TRP A 1 139 ? 20.839 4.962 9.466 1.00 85.19 139 TRP A N 1
ATOM 1057 C CA . TRP A 1 139 ? 19.876 5.420 10.461 1.00 85.19 139 TRP A CA 1
ATOM 1058 C C . TRP A 1 139 ? 20.288 5.039 11.884 1.00 85.19 139 TRP A C 1
ATOM 1060 O O . TRP A 1 139 ? 20.574 3.877 12.173 1.00 85.19 139 TRP A O 1
ATOM 1070 N N . ASN A 1 140 ? 20.271 6.010 12.796 1.00 84.69 140 ASN A N 1
ATOM 1071 C CA . ASN A 1 140 ? 20.621 5.830 14.210 1.00 84.69 140 ASN A CA 1
ATOM 1072 C C . ASN A 1 140 ? 19.505 5.172 15.055 1.00 84.69 140 ASN A C 1
ATOM 1074 O O . ASN A 1 140 ? 19.665 5.012 16.266 1.00 84.69 140 ASN A O 1
ATOM 1078 N N . GLY A 1 141 ? 18.370 4.838 14.433 1.00 83.12 141 GLY A N 1
ATOM 1079 C CA . GLY A 1 141 ? 17.221 4.211 15.079 1.00 83.12 141 GLY A CA 1
ATOM 1080 C C . GLY A 1 141 ? 16.244 5.169 15.758 1.00 83.12 141 GLY A C 1
ATOM 1081 O O . GLY A 1 141 ? 15.295 4.686 16.362 1.00 83.12 141 GLY A O 1
ATOM 1082 N N . LYS A 1 142 ? 16.439 6.489 15.707 1.00 85.62 142 LYS A N 1
ATOM 1083 C CA . LYS A 1 142 ? 15.579 7.479 16.380 1.00 85.62 142 LYS A CA 1
ATOM 1084 C C . LYS A 1 142 ? 14.745 8.284 15.383 1.00 85.62 142 LYS A C 1
ATOM 1086 O O . LYS A 1 142 ? 15.064 8.297 14.200 1.00 85.62 142 LYS A O 1
ATOM 1091 N N . GLU A 1 143 ? 13.694 8.934 15.890 1.00 83.31 143 GLU A N 1
ATOM 1092 C CA . GLU A 1 143 ? 12.865 9.963 15.214 1.00 83.31 143 GLU A CA 1
ATOM 1093 C C . GLU A 1 143 ? 12.033 9.500 14.006 1.00 83.31 143 GLU A C 1
ATOM 1095 O O . GLU A 1 143 ? 10.997 10.095 13.717 1.00 83.31 143 GLU A O 1
ATOM 1100 N N . HIS A 1 144 ? 12.398 8.377 13.396 1.00 86.94 144 HIS A N 1
ATOM 1101 C CA . HIS A 1 144 ? 11.727 7.811 12.237 1.00 86.94 144 HIS A CA 1
ATOM 1102 C C . HIS A 1 144 ? 11.154 6.417 12.513 1.00 86.94 144 HIS A C 1
ATOM 1104 O O . HIS A 1 144 ? 11.433 5.773 13.530 1.00 86.94 144 HIS A O 1
ATOM 1110 N N . VAL A 1 145 ? 10.365 5.930 11.562 1.00 86.44 145 VAL A N 1
ATOM 1111 C CA . VAL A 1 145 ? 9.848 4.563 11.503 1.00 86.44 145 VAL A CA 1
ATOM 1112 C C . VAL A 1 145 ? 10.147 3.978 10.130 1.00 86.44 145 VAL A C 1
ATOM 1114 O O . VAL A 1 145 ? 10.016 4.651 9.111 1.00 86.44 145 VAL A O 1
ATOM 1117 N N . CYS A 1 146 ? 10.541 2.707 10.094 1.00 86.06 146 CYS A N 1
ATOM 1118 C CA . CYS A 1 146 ? 10.719 1.976 8.850 1.00 86.06 146 CYS A CA 1
ATOM 1119 C C . CYS A 1 146 ? 9.365 1.445 8.344 1.00 86.06 146 CYS A C 1
ATOM 1121 O O . CYS A 1 146 ? 8.824 0.485 8.896 1.00 86.06 146 CYS A O 1
ATOM 1123 N N . GLY A 1 147 ? 8.825 2.069 7.296 1.00 86.31 147 GLY A N 1
ATOM 1124 C CA . GLY A 1 147 ? 7.639 1.622 6.563 1.00 86.31 147 GLY A CA 1
ATOM 1125 C C . GLY A 1 147 ? 7.986 0.799 5.317 1.00 86.31 147 GLY A C 1
ATOM 1126 O O . GLY A 1 147 ? 9.109 0.851 4.818 1.00 86.31 147 GLY A O 1
ATOM 1127 N N . TYR A 1 148 ? 7.016 0.038 4.807 1.00 85.94 148 TYR A N 1
ATOM 1128 C CA . TYR A 1 148 ? 7.152 -0.883 3.675 1.00 85.94 148 TYR A CA 1
ATOM 1129 C C . TYR A 1 148 ? 6.029 -0.636 2.669 1.00 85.94 148 TYR A C 1
ATOM 1131 O O . TYR A 1 148 ? 4.863 -0.934 2.938 1.00 85.94 148 TYR A O 1
ATOM 1139 N N . CYS A 1 149 ? 6.392 -0.129 1.495 1.00 88.25 149 CYS A N 1
ATOM 1140 C CA . CYS A 1 149 ? 5.489 -0.036 0.353 1.00 88.25 149 CYS A CA 1
ATOM 1141 C C . CYS A 1 149 ? 5.716 -1.260 -0.538 1.00 88.25 149 CYS A C 1
ATOM 1143 O O . CYS A 1 149 ? 6.841 -1.514 -0.968 1.00 88.25 149 CYS A O 1
ATOM 1145 N N . HIS A 1 150 ? 4.683 -2.073 -0.749 1.00 87.62 150 HIS A N 1
ATOM 1146 C CA . HIS A 1 150 ? 4.821 -3.370 -1.418 1.00 87.62 150 HIS A CA 1
ATOM 1147 C C . HIS A 1 150 ? 4.845 -3.251 -2.946 1.00 87.62 150 HIS A C 1
ATOM 1149 O O . HIS A 1 150 ? 4.198 -2.366 -3.502 1.00 87.62 150 HIS A O 1
ATOM 1155 N N . GLY A 1 151 ? 5.506 -4.197 -3.625 1.00 85.69 151 GLY A N 1
ATOM 1156 C CA . GLY A 1 151 ? 5.642 -4.232 -5.088 1.00 85.69 151 GLY A CA 1
ATOM 1157 C C . GLY A 1 151 ? 4.333 -3.998 -5.852 1.00 85.69 151 GLY A C 1
ATOM 1158 O O . GLY A 1 151 ? 4.262 -3.126 -6.711 1.00 85.69 151 GLY A O 1
ATOM 1159 N N . MET A 1 152 ? 3.250 -4.688 -5.488 1.00 88.12 152 MET A N 1
ATOM 1160 C CA . MET A 1 152 ? 1.935 -4.492 -6.116 1.00 88.12 152 MET A CA 1
ATOM 1161 C C . MET A 1 152 ? 1.409 -3.040 -6.028 1.00 88.12 152 MET A C 1
ATOM 1163 O O . MET A 1 152 ? 0.782 -2.549 -6.963 1.00 88.12 152 MET A O 1
ATOM 1167 N N . VAL A 1 153 ? 1.676 -2.325 -4.931 1.00 90.81 153 VAL A N 1
ATOM 1168 C CA . VAL A 1 153 ? 1.280 -0.913 -4.774 1.00 90.81 153 VAL A CA 1
ATOM 1169 C C . VAL A 1 153 ? 2.090 -0.028 -5.729 1.00 90.81 153 VAL A C 1
ATOM 1171 O O . VAL A 1 153 ? 1.521 0.840 -6.392 1.00 90.81 153 VAL A O 1
ATOM 1174 N N . TRP A 1 154 ? 3.386 -0.316 -5.889 1.00 89.25 154 TRP A N 1
ATOM 1175 C CA . TRP A 1 154 ? 4.237 0.315 -6.903 1.00 89.25 154 TRP A CA 1
ATOM 1176 C C . TRP A 1 154 ? 3.767 0.042 -8.330 1.00 89.25 154 TRP A C 1
ATOM 1178 O O . TRP A 1 154 ? 3.716 0.970 -9.131 1.00 89.25 154 TRP A O 1
ATOM 1188 N N . ALA A 1 155 ? 3.360 -1.191 -8.641 1.00 89.56 155 ALA A N 1
ATOM 1189 C CA . ALA A 1 155 ? 2.838 -1.546 -9.959 1.00 89.56 155 ALA A CA 1
ATOM 1190 C C . ALA A 1 155 ? 1.553 -0.770 -10.296 1.00 89.56 155 ALA A C 1
ATOM 1192 O O . ALA A 1 155 ? 1.401 -0.299 -11.420 1.00 89.56 155 ALA A O 1
ATOM 1193 N N . VAL A 1 156 ? 0.650 -0.575 -9.324 1.00 91.69 156 VAL A N 1
ATOM 1194 C CA . VAL A 1 156 ? -0.539 0.281 -9.503 1.00 91.69 156 VAL A CA 1
ATOM 1195 C C . VAL A 1 156 ? -0.136 1.726 -9.802 1.00 91.69 156 VAL A C 1
ATOM 1197 O O . VAL A 1 156 ? -0.690 2.328 -10.721 1.00 91.69 156 VAL A O 1
ATOM 1200 N N . GLY A 1 157 ? 0.847 2.271 -9.077 1.00 90.50 157 GLY A N 1
ATOM 1201 C CA . GLY A 1 157 ? 1.391 3.602 -9.357 1.00 90.50 157 GLY A CA 1
ATOM 1202 C C . GLY A 1 157 ? 1.993 3.702 -10.760 1.00 90.50 157 GLY A C 1
ATOM 1203 O O . GLY A 1 157 ? 1.690 4.631 -11.501 1.00 90.50 157 GLY A O 1
ATOM 1204 N N . GLN A 1 158 ? 2.784 2.708 -11.167 1.00 88.50 158 GLN A N 1
ATOM 1205 C CA . GLN A 1 158 ? 3.409 2.675 -12.486 1.00 88.50 158 GLN A CA 1
ATOM 1206 C C . GLN A 1 158 ? 2.381 2.570 -13.616 1.00 88.50 158 GLN A C 1
ATOM 1208 O O . GLN A 1 158 ? 2.540 3.254 -14.628 1.00 88.50 158 GLN A O 1
ATOM 1213 N N . ALA A 1 159 ? 1.340 1.750 -13.446 1.00 90.12 159 ALA A N 1
ATOM 1214 C CA . ALA A 1 159 ? 0.233 1.667 -14.391 1.00 90.12 159 ALA A CA 1
ATOM 1215 C C . ALA A 1 159 ? -0.463 3.031 -14.504 1.00 90.12 159 ALA A C 1
ATOM 1217 O O . ALA A 1 159 ? -0.549 3.590 -15.591 1.00 90.12 159 ALA A O 1
ATOM 1218 N N . ALA A 1 160 ? -0.842 3.645 -13.382 1.00 89.94 160 ALA A N 1
ATOM 1219 C CA . ALA A 1 160 ? -1.506 4.948 -13.396 1.00 89.94 160 ALA A CA 1
ATOM 1220 C C . ALA A 1 160 ? -0.660 6.066 -14.037 1.00 89.94 160 ALA A C 1
ATOM 1222 O O . ALA A 1 160 ? -1.210 6.916 -14.734 1.00 89.94 160 ALA A O 1
ATOM 1223 N N . CYS A 1 161 ? 0.658 6.071 -13.817 1.00 87.19 161 CYS A N 1
ATOM 1224 C CA . CYS A 1 161 ? 1.551 7.101 -14.349 1.00 87.19 161 CYS A CA 1
ATOM 1225 C C . CYS A 1 161 ? 1.934 6.888 -15.821 1.00 87.19 161 CYS A C 1
ATOM 1227 O O . CYS A 1 161 ? 2.051 7.863 -16.556 1.00 87.19 161 CYS A O 1
ATOM 1229 N N . ASN A 1 162 ? 2.159 5.641 -16.253 1.00 84.75 162 ASN A N 1
ATOM 1230 C CA . ASN A 1 162 ? 2.829 5.358 -17.535 1.00 84.75 162 ASN A CA 1
ATOM 1231 C C . ASN A 1 162 ? 2.016 4.486 -18.483 1.00 84.75 162 ASN A C 1
ATOM 1233 O O . ASN A 1 162 ? 2.172 4.583 -19.698 1.00 84.75 162 ASN A O 1
ATOM 1237 N N . PHE A 1 163 ? 1.173 3.614 -17.936 1.00 87.06 163 PHE A N 1
ATOM 1238 C CA . PHE A 1 163 ? 0.448 2.604 -18.696 1.00 87.06 163 PHE A CA 1
ATOM 1239 C C . PHE A 1 163 ? -1.005 2.556 -18.211 1.00 87.06 163 PHE A C 1
ATOM 1241 O O . PHE A 1 163 ? -1.367 1.623 -17.495 1.00 87.06 163 PHE A O 1
ATOM 1248 N N . PRO A 1 164 ? -1.846 3.555 -18.548 1.00 82.19 164 PRO A N 1
ATOM 1249 C CA . PRO A 1 164 ? -3.222 3.620 -18.048 1.00 82.19 164 PRO A CA 1
ATOM 1250 C C . PRO A 1 164 ? -4.063 2.376 -18.375 1.00 82.19 164 PRO A C 1
ATOM 1252 O O . PRO A 1 164 ? -4.945 2.013 -17.600 1.00 82.19 164 PRO A O 1
ATOM 1255 N N . ASP A 1 165 ? -3.752 1.707 -19.490 1.00 83.62 165 ASP A N 1
ATOM 1256 C CA . ASP A 1 165 ? -4.353 0.431 -19.910 1.00 83.62 165 ASP A CA 1
ATOM 1257 C C . ASP A 1 165 ? -3.544 -0.798 -19.453 1.00 83.62 165 ASP A C 1
ATOM 1259 O O . ASP A 1 165 ? -3.959 -1.946 -19.640 1.00 83.62 165 ASP A O 1
ATOM 1263 N N . GLY A 1 166 ? -2.381 -0.555 -18.853 1.00 86.50 166 GLY A N 1
ATOM 1264 C CA . GLY A 1 166 ? -1.461 -1.562 -18.369 1.00 86.50 166 GLY A CA 1
ATOM 1265 C C . GLY A 1 166 ? -2.007 -2.267 -17.142 1.00 86.50 166 GLY A C 1
ATOM 1266 O O . GLY A 1 166 ? -2.674 -1.687 -16.281 1.00 86.50 166 GLY A O 1
ATOM 1267 N N . ARG A 1 167 ? -1.705 -3.557 -17.044 1.00 87.56 167 ARG A N 1
ATOM 1268 C CA . ARG A 1 167 ? -2.213 -4.396 -15.963 1.00 87.56 167 ARG A CA 1
ATOM 1269 C C . ARG A 1 167 ? -1.120 -4.625 -14.920 1.00 87.56 167 ARG A C 1
ATOM 1271 O O . ARG A 1 167 ? -0.078 -5.170 -15.277 1.00 87.56 167 ARG A O 1
ATOM 1278 N N . PRO A 1 168 ? -1.320 -4.242 -13.648 1.00 89.06 168 PRO A N 1
ATOM 1279 C CA . PRO A 1 168 ? -0.330 -4.485 -12.610 1.00 89.06 168 PRO A CA 1
ATOM 1280 C C . PRO A 1 168 ? -0.386 -5.929 -12.095 1.00 89.06 168 PRO A C 1
ATOM 1282 O O . PRO A 1 168 ? -1.457 -6.527 -11.956 1.00 89.06 168 PRO A O 1
ATOM 1285 N N . PHE A 1 169 ? 0.784 -6.481 -11.784 1.00 84.12 169 PHE A N 1
ATOM 1286 C CA . PHE A 1 169 ? 0.976 -7.825 -11.253 1.00 84.12 169 PHE A CA 1
ATOM 1287 C C . PHE A 1 169 ? 1.966 -7.828 -10.097 1.00 84.12 169 PHE A C 1
ATOM 1289 O O . PHE A 1 169 ? 2.842 -6.972 -10.005 1.00 84.12 169 PHE A O 1
ATOM 1296 N N . ASP A 1 170 ? 1.824 -8.838 -9.244 1.00 79.94 170 ASP A N 1
ATOM 1297 C CA . ASP A 1 170 ? 2.787 -9.204 -8.217 1.00 79.94 170 ASP A CA 1
ATOM 1298 C C . ASP A 1 170 ? 3.427 -10.527 -8.618 1.00 79.94 170 ASP A C 1
ATOM 1300 O O . ASP A 1 170 ? 2.714 -11.469 -8.979 1.00 79.94 170 ASP A O 1
ATOM 1304 N N . LEU A 1 171 ? 4.746 -10.616 -8.541 1.00 76.75 171 LEU A N 1
ATOM 1305 C CA . LEU A 1 171 ? 5.492 -11.840 -8.786 1.00 76.75 171 LEU A CA 1
ATOM 1306 C C . LEU A 1 171 ? 6.050 -12.347 -7.459 1.00 76.75 171 LEU A C 1
ATOM 1308 O O . LEU A 1 171 ? 6.805 -11.645 -6.787 1.00 76.75 171 LEU A O 1
ATOM 1312 N N . GLY A 1 172 ? 5.705 -13.586 -7.106 1.00 71.75 172 GLY A N 1
ATOM 1313 C CA . GLY A 1 172 ? 6.382 -14.304 -6.035 1.00 71.75 172 GLY A CA 1
ATOM 1314 C C . GLY A 1 172 ? 7.695 -14.874 -6.559 1.00 71.75 172 GLY A C 1
ATOM 1315 O O . GLY A 1 172 ? 7.688 -15.780 -7.392 1.00 71.75 172 GLY A O 1
ATOM 1316 N N . LEU A 1 173 ? 8.825 -14.345 -6.093 1.00 68.00 173 LEU A N 1
ATOM 1317 C CA . LEU A 1 173 ? 10.146 -14.857 -6.463 1.00 68.00 173 LEU A CA 1
ATOM 1318 C C . LEU A 1 173 ? 10.834 -15.503 -5.248 1.00 68.00 173 LEU A C 1
ATOM 1320 O O . LEU A 1 173 ? 10.701 -15.029 -4.119 1.00 68.00 173 LEU A O 1
ATOM 1324 N N . GLY A 1 174 ? 11.606 -16.568 -5.492 1.00 59.94 174 GLY A N 1
ATOM 1325 C CA . GLY A 1 174 ? 12.473 -17.211 -4.491 1.00 59.94 174 GLY A CA 1
ATOM 1326 C C . GLY A 1 174 ? 11.818 -18.379 -3.753 1.00 59.94 174 GLY A C 1
ATOM 1327 O O . GLY A 1 174 ? 10.600 -18.440 -3.607 1.00 59.94 174 GLY A O 1
ATOM 1328 N N . ARG A 1 175 ? 12.624 -19.340 -3.276 1.00 58.66 175 ARG A N 1
ATOM 1329 C CA . ARG A 1 175 ? 12.107 -20.615 -2.729 1.00 58.66 175 ARG A CA 1
ATOM 1330 C C . ARG A 1 175 ? 11.314 -20.466 -1.428 1.00 58.66 175 ARG A C 1
ATOM 1332 O O . ARG A 1 175 ? 10.540 -21.359 -1.092 1.00 58.66 175 ARG A O 1
ATOM 1339 N N . ASN A 1 176 ? 11.491 -19.347 -0.728 1.00 55.44 176 ASN A N 1
ATOM 1340 C CA . ASN A 1 176 ? 10.848 -19.050 0.554 1.00 55.44 176 ASN A CA 1
ATOM 1341 C C . ASN A 1 176 ? 9.622 -18.122 0.422 1.00 55.44 176 ASN A C 1
ATOM 1343 O O . ASN A 1 176 ? 8.988 -17.768 1.426 1.00 55.44 176 ASN A O 1
ATOM 1347 N N . THR A 1 177 ? 9.249 -17.726 -0.800 1.00 60.09 177 THR A N 1
ATOM 1348 C CA . THR A 1 177 ? 8.043 -16.931 -1.054 1.00 60.09 177 THR A CA 1
ATOM 1349 C C . THR A 1 177 ? 6.845 -17.857 -1.246 1.00 60.09 177 THR A C 1
ATOM 1351 O O . THR A 1 177 ? 6.474 -18.243 -2.345 1.00 60.09 177 THR A O 1
ATOM 1354 N N . HIS A 1 178 ? 6.205 -18.219 -0.135 1.00 54.84 178 HIS A N 1
ATOM 1355 C CA . HIS A 1 178 ? 5.036 -19.113 -0.138 1.00 54.84 178 HIS A CA 1
ATOM 1356 C C . HIS A 1 178 ? 3.687 -18.383 -0.213 1.00 54.84 178 HIS A C 1
ATOM 1358 O O . HIS A 1 178 ? 2.632 -19.016 -0.230 1.00 54.84 178 HIS A O 1
ATOM 1364 N N . LYS A 1 179 ? 3.694 -17.046 -0.183 1.00 60.16 179 LYS A N 1
ATOM 1365 C CA . LYS A 1 179 ? 2.478 -16.232 -0.112 1.00 60.16 179 LYS A CA 1
ATOM 1366 C C . LYS A 1 179 ? 2.119 -15.735 -1.507 1.00 60.16 179 LYS A C 1
ATOM 1368 O O . LYS A 1 179 ? 2.731 -14.806 -2.011 1.00 60.16 179 LYS A O 1
ATOM 1373 N N . LEU A 1 180 ? 1.108 -16.357 -2.101 1.00 64.50 180 LEU A N 1
ATOM 1374 C CA . LEU A 1 180 ? 0.607 -16.052 -3.446 1.00 64.50 180 LEU A CA 1
ATOM 1375 C C . LEU A 1 180 ? -0.719 -15.283 -3.368 1.00 64.50 180 LEU A C 1
ATOM 1377 O O . LEU A 1 180 ? -1.712 -15.622 -4.006 1.00 64.50 180 LEU A O 1
ATOM 1381 N N . SER A 1 181 ? -0.754 -14.263 -2.514 1.00 71.19 181 SER A N 1
ATOM 1382 C CA . SER A 1 181 ? -1.929 -13.418 -2.301 1.00 71.19 181 SER A CA 1
ATOM 1383 C C . SER A 1 181 ? -1.499 -12.028 -1.849 1.00 71.19 181 SER A C 1
ATOM 1385 O O . SER A 1 181 ? -0.549 -11.915 -1.075 1.00 71.19 181 SER A O 1
ATOM 1387 N N . SER A 1 182 ? -2.214 -10.984 -2.264 1.00 77.75 182 SER A N 1
ATOM 1388 C CA . SER A 1 182 ? -1.965 -9.629 -1.775 1.00 77.75 182 SER A CA 1
ATOM 1389 C C . SER A 1 182 ? -2.305 -9.541 -0.284 1.00 77.75 182 SER A C 1
ATOM 1391 O O . SER A 1 182 ? -3.319 -10.084 0.166 1.00 77.75 182 SER A O 1
ATOM 1393 N N . CYS A 1 183 ? -1.486 -8.844 0.511 1.00 82.50 183 CYS A N 1
ATOM 1394 C CA . CYS A 1 183 ? -1.868 -8.563 1.896 1.00 82.50 183 CYS A CA 1
ATOM 1395 C C . CYS A 1 183 ? -3.124 -7.682 1.926 1.00 82.50 183 CYS A C 1
ATOM 1397 O O . CYS A 1 183 ? -3.481 -7.042 0.931 1.00 82.50 183 CYS A O 1
ATOM 1399 N N . PHE A 1 184 ? -3.807 -7.631 3.065 1.00 85.56 184 PHE A N 1
ATOM 1400 C CA . PHE A 1 184 ? -5.070 -6.906 3.145 1.00 85.56 184 PHE A CA 1
ATOM 1401 C C . PHE A 1 184 ? -4.906 -5.386 2.932 1.00 85.56 184 PHE A C 1
ATOM 1403 O O . PHE A 1 184 ? -5.735 -4.781 2.251 1.00 85.56 184 PHE A O 1
ATOM 1410 N N . GLY A 1 185 ? -3.783 -4.793 3.364 1.00 88.38 185 GLY A N 1
ATOM 1411 C CA . GLY A 1 185 ? -3.409 -3.415 3.006 1.00 88.38 185 GLY A CA 1
ATOM 1412 C C . GLY A 1 185 ? -3.334 -3.196 1.487 1.00 88.38 185 GLY A C 1
ATOM 1413 O O . GLY A 1 185 ? -4.051 -2.360 0.946 1.00 88.38 185 GLY A O 1
ATOM 1414 N N . CYS A 1 186 ? -2.581 -4.032 0.762 1.00 88.81 186 CYS A N 1
ATOM 1415 C CA . CYS A 1 186 ? -2.513 -3.967 -0.706 1.00 88.81 186 CYS A CA 1
ATOM 1416 C C . CYS A 1 186 ? -3.880 -4.207 -1.365 1.00 88.81 186 CYS A C 1
ATOM 1418 O O . CYS A 1 186 ? -4.249 -3.510 -2.301 1.00 88.81 186 CYS A O 1
ATOM 1420 N N . SER A 1 187 ? -4.653 -5.170 -0.862 1.00 89.50 187 SER A N 1
ATOM 1421 C CA . SER A 1 187 ? -5.964 -5.534 -1.416 1.00 89.50 187 SER A CA 1
ATOM 1422 C C . SER A 1 187 ? -6.952 -4.369 -1.351 1.00 89.50 187 SER A C 1
ATOM 1424 O O . SER A 1 187 ? -7.663 -4.094 -2.316 1.00 89.50 187 SER A O 1
ATOM 1426 N N . THR A 1 188 ? -6.972 -3.649 -0.226 1.00 92.19 188 THR A N 1
ATOM 1427 C CA . THR A 1 188 ? -7.807 -2.449 -0.080 1.00 92.19 188 THR A CA 1
ATOM 1428 C C . THR A 1 188 ? -7.327 -1.300 -0.960 1.00 92.19 188 THR A C 1
ATOM 1430 O O . THR A 1 188 ? -8.162 -0.617 -1.552 1.00 92.19 188 THR A O 1
ATOM 1433 N N . TYR A 1 189 ? -6.011 -1.125 -1.110 1.00 93.81 189 TYR A N 1
ATOM 1434 C CA . TYR A 1 189 ? -5.431 -0.148 -2.033 1.00 93.81 189 TYR A CA 1
ATOM 1435 C C . TYR A 1 189 ? -5.828 -0.422 -3.488 1.00 93.81 189 TYR A C 1
ATOM 1437 O O . TYR A 1 189 ? -6.249 0.493 -4.194 1.00 93.81 189 TYR A O 1
ATOM 1445 N N . LEU A 1 190 ? -5.778 -1.687 -3.916 1.00 92.31 190 LEU A N 1
ATOM 1446 C CA . LEU A 1 190 ? -6.222 -2.117 -5.243 1.00 92.31 190 LEU A CA 1
ATOM 1447 C C . LEU A 1 190 ? -7.702 -1.789 -5.450 1.00 92.31 190 LEU A C 1
ATOM 1449 O O . LEU A 1 190 ? -8.050 -1.078 -6.391 1.00 92.31 190 LEU A O 1
ATOM 1453 N N . HIS A 1 191 ? -8.562 -2.241 -4.533 1.00 92.31 191 HIS A N 1
ATOM 1454 C CA . HIS A 1 191 ? -10.005 -2.005 -4.607 1.00 92.31 191 HIS A CA 1
ATOM 1455 C C . HIS A 1 191 ? -10.379 -0.529 -4.645 1.00 92.31 191 HIS A C 1
ATOM 1457 O O . HIS A 1 191 ? -11.303 -0.147 -5.368 1.00 92.31 191 HIS A O 1
ATOM 1463 N N . ALA A 1 192 ? -9.674 0.308 -3.889 1.00 94.81 192 ALA A N 1
ATOM 1464 C CA . ALA A 1 192 ? -9.931 1.736 -3.885 1.00 94.81 192 ALA A CA 1
ATOM 1465 C C . ALA A 1 192 ? -9.549 2.428 -5.199 1.00 94.81 192 ALA A C 1
ATOM 1467 O O . ALA A 1 192 ? -10.124 3.464 -5.535 1.00 94.81 192 ALA A O 1
ATOM 1468 N N . ASN A 1 193 ? -8.620 1.836 -5.947 1.00 93.81 193 ASN A N 1
ATOM 1469 C CA . ASN A 1 193 ? -8.087 2.366 -7.195 1.00 93.81 193 ASN A CA 1
ATOM 1470 C C . ASN A 1 193 ? -8.579 1.592 -8.430 1.00 93.81 193 ASN A C 1
ATOM 1472 O O . ASN A 1 193 ? -7.946 1.625 -9.477 1.00 93.81 193 ASN A O 1
ATOM 1476 N N . GLY A 1 194 ? -9.728 0.911 -8.321 1.00 90.06 194 GLY A N 1
ATOM 1477 C CA . GLY A 1 194 ? -10.420 0.291 -9.461 1.00 90.06 194 GLY A CA 1
ATOM 1478 C C . GLY A 1 194 ? -9.969 -1.129 -9.811 1.00 90.06 194 GLY A C 1
ATOM 1479 O O . GLY A 1 194 ? -10.519 -1.742 -10.728 1.00 90.06 194 GLY A O 1
ATOM 1480 N N . TRP A 1 195 ? -9.037 -1.685 -9.044 1.00 89.00 195 TRP A N 1
ATOM 1481 C CA . TRP A 1 195 ? -8.484 -3.014 -9.258 1.00 89.00 195 TRP A CA 1
ATOM 1482 C C . TRP A 1 195 ? -9.063 -4.045 -8.280 1.00 89.00 195 TRP A C 1
ATOM 1484 O O . TRP A 1 195 ? -9.553 -3.720 -7.200 1.00 89.00 195 TRP A O 1
ATOM 1494 N N . ALA A 1 196 ? -9.004 -5.321 -8.635 1.00 83.62 196 ALA A N 1
ATOM 1495 C CA . ALA A 1 196 ? -9.334 -6.438 -7.765 1.00 83.62 196 ALA A CA 1
ATOM 1496 C C . ALA A 1 196 ? -8.130 -7.387 -7.677 1.00 83.62 196 ALA A C 1
ATOM 1498 O O . ALA A 1 196 ? -7.612 -7.799 -8.720 1.00 83.62 196 ALA A O 1
ATOM 1499 N N . PRO A 1 197 ? -7.668 -7.745 -6.465 1.00 80.88 197 PRO A N 1
ATOM 1500 C CA . PRO A 1 197 ? -6.664 -8.785 -6.313 1.00 80.88 197 PRO A CA 1
ATOM 1501 C C . PRO A 1 197 ? -7.278 -10.149 -6.648 1.00 80.88 197 PRO A C 1
ATOM 1503 O O . PRO A 1 197 ? -8.388 -10.463 -6.218 1.00 80.88 197 PRO A O 1
ATOM 1506 N N . ASN A 1 198 ? -6.537 -10.998 -7.359 1.00 73.69 198 ASN A N 1
ATOM 1507 C CA . ASN A 1 198 ? -6.966 -12.377 -7.625 1.00 73.69 198 ASN A CA 1
ATOM 1508 C C . ASN A 1 198 ? -6.982 -13.267 -6.365 1.00 73.69 198 ASN A C 1
ATOM 1510 O O . ASN A 1 198 ? -7.695 -14.269 -6.326 1.00 73.69 198 ASN A O 1
ATOM 1514 N N . ALA A 1 199 ? -6.207 -12.909 -5.339 1.00 73.75 199 ALA A N 1
ATOM 1515 C CA . ALA A 1 199 ? -6.207 -13.558 -4.034 1.00 73.75 199 ALA A CA 1
ATOM 1516 C C . ALA A 1 199 ? -5.772 -12.566 -2.949 1.00 73.75 199 ALA A C 1
ATOM 1518 O O . ALA A 1 199 ? -4.904 -11.722 -3.183 1.00 73.75 199 ALA A O 1
ATOM 1519 N N . MET A 1 200 ? -6.335 -12.707 -1.749 1.00 76.62 200 MET A N 1
ATOM 1520 C CA . MET A 1 200 ? -5.983 -11.900 -0.581 1.00 76.62 200 MET A CA 1
ATOM 1521 C C . MET A 1 200 ? -5.648 -12.784 0.620 1.00 76.62 200 MET A C 1
ATOM 1523 O O . MET A 1 200 ? -6.245 -13.845 0.796 1.00 76.62 200 MET A O 1
ATOM 1527 N N . HIS A 1 201 ? -4.734 -12.327 1.472 1.00 75.56 201 HIS A N 1
ATOM 1528 C CA . HIS A 1 201 ? -4.530 -12.910 2.795 1.00 75.56 201 HIS A CA 1
ATOM 1529 C C . HIS A 1 201 ? -4.598 -11.848 3.885 1.00 75.56 201 HIS A C 1
ATOM 1531 O O . HIS A 1 201 ? -4.275 -10.673 3.677 1.00 75.56 201 HIS A O 1
ATOM 1537 N N . LEU A 1 202 ? -4.947 -12.296 5.089 1.00 68.25 202 LEU A N 1
ATOM 1538 C CA . LEU A 1 202 ? -4.817 -11.509 6.309 1.00 68.25 202 LEU A CA 1
ATOM 1539 C C . LEU A 1 202 ? -3.327 -11.434 6.672 1.00 68.25 202 LEU A C 1
ATOM 1541 O O . LEU A 1 202 ? -2.786 -12.224 7.440 1.00 68.25 202 LEU A O 1
ATOM 1545 N N . GLY A 1 203 ? -2.622 -10.543 5.980 1.00 66.00 203 GLY A N 1
ATOM 1546 C CA . GLY A 1 203 ? -1.249 -10.168 6.281 1.00 66.00 203 GLY A CA 1
ATOM 1547 C C . GLY A 1 203 ? -1.208 -9.097 7.357 1.00 66.00 203 GLY A C 1
ATOM 1548 O O . GLY A 1 203 ? -2.070 -8.220 7.395 1.00 66.00 203 GLY A O 1
ATOM 1549 N N . ARG A 1 204 ? -0.172 -9.140 8.193 1.00 70.75 204 ARG A N 1
ATOM 1550 C CA . ARG A 1 204 ? 0.109 -8.052 9.129 1.00 70.75 204 ARG A CA 1
ATOM 1551 C C . ARG A 1 204 ? 0.427 -6.798 8.327 1.00 70.75 204 ARG A C 1
ATOM 1553 O O . ARG A 1 204 ? 1.279 -6.841 7.442 1.00 70.75 204 ARG A O 1
ATOM 1560 N N . SER A 1 205 ? -0.257 -5.706 8.638 1.00 75.31 205 SER A N 1
ATOM 1561 C CA . SER A 1 205 ? -0.041 -4.408 7.987 1.00 75.31 205 SER A CA 1
ATOM 1562 C C . SER A 1 205 ? 0.686 -3.422 8.909 1.00 75.31 205 SER A C 1
ATOM 1564 O O . SER A 1 205 ? 0.555 -2.216 8.738 1.00 75.31 205 SER A O 1
ATOM 1566 N N . GLU A 1 206 ? 1.458 -3.935 9.883 1.00 75.69 206 GLU A N 1
ATOM 1567 C CA . GLU A 1 206 ? 2.105 -3.185 10.988 1.00 75.69 206 GLU A CA 1
ATOM 1568 C C . GLU A 1 206 ? 2.913 -2.012 10.458 1.00 75.69 206 GLU A C 1
ATOM 1570 O O . GLU A 1 206 ? 2.784 -0.882 10.917 1.00 75.69 206 GLU A O 1
ATOM 1575 N N . TRP A 1 207 ? 3.669 -2.299 9.408 1.00 82.25 207 TRP A N 1
ATOM 1576 C CA . TRP A 1 207 ? 4.602 -1.373 8.789 1.00 82.25 207 TRP A CA 1
ATOM 1577 C C . TRP A 1 207 ? 4.229 -1.094 7.336 1.00 82.25 207 TRP A C 1
ATOM 1579 O O . TRP A 1 207 ? 5.017 -0.510 6.606 1.00 82.25 207 TRP A O 1
ATOM 1589 N N . TRP A 1 208 ? 3.048 -1.538 6.895 1.00 89.00 208 TRP A N 1
ATOM 1590 C CA . TRP A 1 208 ? 2.574 -1.260 5.544 1.00 89.00 208 TRP A CA 1
ATOM 1591 C C . TRP A 1 208 ? 2.280 0.231 5.409 1.00 89.00 208 TRP A C 1
ATOM 1593 O O . TRP A 1 208 ? 1.652 0.811 6.301 1.00 89.00 208 TRP A O 1
ATOM 1603 N N . VAL A 1 209 ? 2.717 0.816 4.296 1.00 89.12 209 VAL A N 1
ATOM 1604 C CA . VAL A 1 209 ? 2.480 2.219 3.941 1.00 89.12 209 VAL A CA 1
ATOM 1605 C C . VAL A 1 209 ? 2.107 2.340 2.460 1.00 89.12 209 VAL A C 1
ATOM 1607 O O . VAL A 1 209 ? 2.509 1.480 1.665 1.00 89.12 209 VAL A O 1
ATOM 1610 N N . PRO A 1 210 ? 1.343 3.378 2.074 1.00 91.56 210 PRO A N 1
ATOM 1611 C CA . PRO A 1 210 ? 1.000 3.624 0.677 1.00 91.56 210 PRO A CA 1
ATOM 1612 C C . PRO A 1 210 ? 2.214 4.140 -0.127 1.00 91.56 210 PRO A C 1
ATOM 1614 O O . PRO A 1 210 ? 3.360 4.115 0.337 1.00 91.56 210 PRO A O 1
ATOM 1617 N N . LEU A 1 211 ? 1.986 4.566 -1.374 1.00 89.94 211 LEU A N 1
ATOM 1618 C CA . LEU A 1 211 ? 3.034 5.151 -2.218 1.00 89.94 211 LEU A CA 1
ATOM 1619 C C . LEU A 1 211 ? 3.594 6.448 -1.597 1.00 89.94 211 LEU A C 1
ATOM 1621 O O . LEU A 1 211 ? 2.824 7.211 -1.012 1.00 89.94 211 LEU A O 1
ATOM 1625 N N . PRO A 1 212 ? 4.903 6.742 -1.736 1.00 85.62 212 PRO A N 1
ATOM 1626 C CA . PRO A 1 212 ? 5.454 8.044 -1.367 1.00 85.62 212 PRO A CA 1
ATOM 1627 C C . PRO A 1 212 ? 4.829 9.181 -2.156 1.00 85.62 212 PRO A C 1
ATOM 1629 O O . PRO A 1 212 ? 4.757 9.124 -3.375 1.00 85.62 212 PRO A O 1
ATOM 1632 N N . GLU A 1 213 ? 4.492 10.258 -1.460 1.00 83.31 213 GLU A N 1
ATOM 1633 C CA . GLU A 1 213 ? 4.013 11.496 -2.083 1.00 83.31 213 GLU A CA 1
ATOM 1634 C C . GLU A 1 213 ? 5.144 12.505 -2.313 1.00 83.31 213 GLU A C 1
ATOM 1636 O O . GLU A 1 213 ? 4.947 13.501 -3.001 1.00 83.31 213 GLU A O 1
ATOM 1641 N N . ALA A 1 214 ? 6.329 12.267 -1.745 1.00 77.56 214 ALA A N 1
ATOM 1642 C CA . ALA A 1 214 ? 7.488 13.130 -1.927 1.00 77.56 214 ALA A CA 1
ATOM 1643 C C . ALA A 1 214 ? 8.166 12.861 -3.284 1.00 77.56 214 ALA A C 1
ATOM 1645 O O . ALA A 1 214 ? 8.326 11.709 -3.701 1.00 77.56 214 ALA A O 1
ATOM 1646 N N . GLU A 1 215 ? 8.533 13.934 -3.986 1.00 68.44 215 GLU A N 1
ATOM 1647 C CA . GLU A 1 215 ? 9.076 13.878 -5.350 1.00 68.44 215 GLU A CA 1
ATOM 1648 C C . GLU A 1 215 ? 10.428 13.153 -5.412 1.00 68.44 215 GLU A C 1
ATOM 1650 O O . GLU A 1 215 ? 10.659 12.347 -6.312 1.00 68.44 215 GLU A O 1
ATOM 1655 N N . ASP A 1 216 ? 11.289 13.377 -4.420 1.00 65.44 216 ASP A N 1
ATOM 1656 C CA . ASP A 1 216 ? 12.595 12.732 -4.270 1.00 65.44 216 ASP A CA 1
ATOM 1657 C C . ASP A 1 216 ? 12.472 11.210 -4.126 1.00 65.44 216 ASP A C 1
ATOM 1659 O O . ASP A 1 216 ? 13.204 10.448 -4.763 1.00 65.44 216 ASP A O 1
ATOM 1663 N N . ALA A 1 217 ? 11.484 10.764 -3.351 1.00 68.62 217 ALA A N 1
ATOM 1664 C CA . ALA A 1 217 ? 11.167 9.360 -3.215 1.00 68.62 217 ALA A CA 1
ATOM 1665 C C . ALA A 1 217 ? 10.677 8.797 -4.555 1.00 68.62 217 ALA A C 1
ATOM 1667 O O . ALA A 1 217 ? 11.215 7.795 -5.000 1.00 68.62 217 ALA A O 1
ATOM 1668 N N . LEU A 1 218 ? 9.731 9.438 -5.248 1.00 71.88 218 LEU A N 1
ATOM 1669 C CA . LEU A 1 218 ? 9.216 8.944 -6.536 1.00 71.88 218 LEU A CA 1
ATOM 1670 C C . LEU A 1 218 ? 10.277 8.897 -7.647 1.00 71.88 218 LEU A C 1
ATOM 1672 O O . LEU A 1 218 ? 10.304 7.938 -8.426 1.00 71.88 218 LEU A O 1
ATOM 1676 N N . ALA A 1 219 ? 11.163 9.893 -7.701 1.00 68.88 219 ALA A N 1
ATOM 1677 C CA . ALA A 1 219 ? 12.261 9.957 -8.658 1.00 68.88 219 ALA A CA 1
ATOM 1678 C C . ALA A 1 219 ? 13.248 8.794 -8.477 1.00 68.88 219 ALA A C 1
ATOM 1680 O O . ALA A 1 219 ? 13.665 8.188 -9.465 1.00 68.88 219 ALA A O 1
ATOM 1681 N N . ALA A 1 220 ? 13.559 8.422 -7.229 1.00 64.00 220 ALA A N 1
ATOM 1682 C CA . ALA A 1 220 ? 14.460 7.310 -6.922 1.00 64.00 220 ALA A CA 1
ATOM 1683 C C . ALA A 1 220 ? 13.964 5.953 -7.458 1.00 64.00 220 ALA A C 1
ATOM 1685 O O . ALA A 1 220 ? 14.778 5.075 -7.744 1.00 64.00 220 ALA A O 1
ATOM 1686 N N . PHE A 1 221 ? 12.647 5.789 -7.637 1.00 66.06 221 PHE A N 1
ATOM 1687 C CA . PHE A 1 221 ? 12.037 4.553 -8.139 1.00 66.06 221 PHE A CA 1
ATOM 1688 C C . PHE A 1 221 ? 11.651 4.592 -9.614 1.00 66.06 221 PHE A C 1
ATOM 1690 O O . PHE A 1 221 ? 11.157 3.591 -10.125 1.00 66.06 221 PHE A O 1
ATOM 1697 N N . ASN A 1 222 ? 11.866 5.718 -10.303 1.00 65.69 222 ASN A N 1
ATOM 1698 C CA . ASN A 1 222 ? 11.578 5.879 -11.727 1.00 65.69 222 ASN A CA 1
ATOM 1699 C C . ASN A 1 222 ? 10.167 5.388 -12.132 1.00 65.69 222 ASN A C 1
ATOM 1701 O O . ASN A 1 222 ? 10.005 4.692 -13.135 1.00 65.69 222 ASN A O 1
ATOM 1705 N N . ILE A 1 223 ? 9.127 5.731 -11.357 1.00 64.00 223 ILE A N 1
ATOM 1706 C CA . ILE A 1 223 ? 7.721 5.289 -11.568 1.00 64.00 223 ILE A CA 1
ATOM 1707 C C . ILE A 1 223 ? 7.074 6.014 -12.757 1.00 64.00 223 ILE A C 1
ATOM 1709 O O . ILE A 1 223 ? 5.892 6.332 -12.780 1.00 64.00 223 ILE A O 1
ATOM 1713 N N . GLY A 1 224 ? 7.849 6.301 -13.791 1.00 55.97 224 GLY A N 1
ATOM 1714 C CA . GLY A 1 224 ? 7.659 7.533 -14.515 1.00 55.97 224 GLY A CA 1
ATOM 1715 C C . GLY A 1 224 ? 8.511 7.672 -15.757 1.00 55.97 224 GLY A C 1
ATOM 1716 O O . GLY A 1 224 ? 9.386 8.533 -15.803 1.00 55.97 224 GLY A O 1
ATOM 1717 N N . LEU A 1 225 ? 8.271 6.844 -16.767 1.00 55.09 225 LEU A N 1
ATOM 1718 C CA . LEU A 1 225 ? 8.865 7.030 -18.082 1.00 55.09 225 LEU A CA 1
ATOM 1719 C C . LEU A 1 225 ? 8.159 8.203 -18.785 1.00 55.09 225 LEU A C 1
ATOM 1721 O O . LEU A 1 225 ? 7.168 8.024 -19.483 1.00 55.09 225 LEU A O 1
ATOM 1725 N N . GLY A 1 226 ? 8.691 9.417 -18.622 1.00 53.94 226 GLY A N 1
ATOM 1726 C CA . GLY A 1 226 ? 8.456 10.511 -19.573 1.00 53.94 226 GLY A CA 1
ATOM 1727 C C . GLY A 1 226 ? 7.571 11.686 -19.138 1.00 53.94 226 GLY A C 1
ATOM 1728 O O . GLY A 1 226 ? 7.462 12.624 -19.923 1.00 53.94 226 GLY A O 1
ATOM 1729 N N . GLN A 1 227 ? 6.989 11.710 -17.927 1.00 61.75 227 GLN A N 1
ATOM 1730 C CA . GLN A 1 227 ? 6.227 12.875 -17.413 1.00 61.75 227 GLN A CA 1
ATOM 1731 C C . GLN A 1 227 ? 6.446 13.160 -15.898 1.00 61.75 227 GLN A C 1
ATOM 1733 O O . GLN A 1 227 ? 5.482 13.182 -15.132 1.00 61.75 227 GLN A O 1
ATOM 1738 N N . PRO A 1 228 ? 7.688 13.430 -15.428 1.00 67.38 228 PRO A N 1
ATOM 1739 C CA . PRO A 1 228 ? 8.021 13.582 -13.998 1.00 67.38 228 PRO A CA 1
ATOM 1740 C C . PRO A 1 228 ? 7.096 14.490 -13.175 1.00 67.38 228 PRO A C 1
ATOM 1742 O O . PRO A 1 228 ? 6.788 14.178 -12.027 1.00 67.38 228 PRO A O 1
ATOM 1745 N N . HIS A 1 229 ? 6.614 15.577 -13.779 1.00 71.19 229 HIS A N 1
ATOM 1746 C CA . HIS A 1 229 ? 5.831 16.617 -13.112 1.00 71.19 229 HIS A CA 1
ATOM 1747 C C . HIS A 1 229 ? 4.390 16.207 -12.756 1.00 71.19 229 HIS A C 1
ATOM 1749 O O . HIS A 1 229 ? 3.777 16.830 -11.894 1.00 71.19 229 HIS A O 1
ATOM 1755 N N . GLU A 1 230 ? 3.836 15.164 -13.382 1.00 78.06 230 GLU A N 1
ATOM 1756 C CA . GLU A 1 230 ? 2.470 14.683 -13.106 1.00 78.06 230 GLU A CA 1
ATOM 1757 C C . GLU A 1 230 ? 2.442 13.551 -12.064 1.00 78.06 230 GLU A C 1
ATOM 1759 O O . GLU A 1 230 ? 1.400 13.297 -11.452 1.00 78.06 230 GLU A O 1
ATOM 1764 N N . HIS A 1 231 ? 3.573 12.878 -11.818 1.00 81.81 231 HIS A N 1
ATOM 1765 C CA . HIS A 1 231 ? 3.608 11.666 -10.991 1.00 81.81 231 HIS A CA 1
ATOM 1766 C C . HIS A 1 231 ? 3.176 11.923 -9.552 1.00 81.81 231 HIS A C 1
ATOM 1768 O O . HIS A 1 231 ? 2.374 11.161 -9.017 1.00 81.81 231 HIS A O 1
ATOM 1774 N N . GLN A 1 232 ? 3.653 13.008 -8.935 1.00 85.19 232 GLN A N 1
ATOM 1775 C CA . GLN A 1 232 ? 3.270 13.354 -7.568 1.00 85.19 232 GLN A CA 1
ATOM 1776 C C . GLN A 1 232 ? 1.750 13.514 -7.450 1.00 85.19 232 GLN A C 1
ATOM 1778 O O . GLN A 1 232 ? 1.124 12.913 -6.581 1.00 85.19 232 GLN A O 1
ATOM 1783 N N . ARG A 1 233 ? 1.139 14.258 -8.381 1.00 88.94 233 ARG A N 1
ATOM 1784 C CA . ARG A 1 233 ? -0.308 14.495 -8.416 1.00 88.94 233 ARG A CA 1
ATOM 1785 C C . ARG A 1 233 ? -1.095 13.189 -8.552 1.00 88.94 233 ARG A C 1
ATOM 1787 O O . ARG A 1 233 ? -2.090 13.003 -7.851 1.00 88.94 233 ARG A O 1
ATOM 1794 N N . ILE A 1 234 ? -0.660 12.296 -9.442 1.00 89.81 234 ILE A N 1
ATOM 1795 C CA . ILE A 1 234 ? -1.292 10.985 -9.655 1.00 89.81 234 ILE A CA 1
ATOM 1796 C C . ILE A 1 234 ? -1.175 10.129 -8.392 1.00 89.81 234 ILE A C 1
ATOM 1798 O O . ILE A 1 234 ? -2.174 9.586 -7.922 1.00 89.81 234 ILE A O 1
ATOM 1802 N N . VAL A 1 235 ? 0.015 10.050 -7.801 1.00 90.31 235 VAL A N 1
ATOM 1803 C CA . VAL A 1 235 ? 0.272 9.243 -6.605 1.00 90.31 235 VAL A CA 1
ATOM 1804 C C . VAL A 1 235 ? -0.530 9.737 -5.402 1.00 90.31 235 VAL A C 1
ATOM 1806 O O . VAL A 1 235 ? -1.212 8.939 -4.755 1.00 90.31 235 VAL A O 1
ATOM 1809 N N . THR A 1 236 ? -0.542 11.047 -5.150 1.00 91.00 236 THR A N 1
ATOM 1810 C CA . THR A 1 236 ? -1.394 11.645 -4.116 1.00 91.00 236 THR A CA 1
ATOM 1811 C C . THR A 1 236 ? -2.866 11.313 -4.362 1.00 91.00 236 THR A C 1
ATOM 1813 O O . THR A 1 236 ? -3.582 10.951 -3.430 1.00 91.00 236 THR A O 1
ATOM 1816 N N . ALA A 1 237 ? -3.339 11.358 -5.612 1.00 93.19 237 ALA A N 1
ATOM 1817 C CA . ALA A 1 237 ? -4.722 11.007 -5.929 1.00 93.19 237 ALA A CA 1
ATOM 1818 C C . ALA A 1 237 ? -5.051 9.530 -5.630 1.00 93.19 237 ALA A C 1
ATOM 1820 O O . ALA A 1 237 ? -6.138 9.247 -5.116 1.00 93.19 237 ALA A O 1
ATOM 1821 N N . LEU A 1 238 ? -4.128 8.597 -5.896 1.00 94.50 238 LEU A N 1
ATOM 1822 C CA . LEU A 1 238 ? -4.301 7.176 -5.568 1.00 94.50 238 LEU A CA 1
ATOM 1823 C C . LEU A 1 238 ? -4.383 6.945 -4.050 1.00 94.50 238 LEU A C 1
ATOM 1825 O O . LEU A 1 238 ? -5.241 6.192 -3.577 1.00 94.50 238 LEU A O 1
ATOM 1829 N N . ASN A 1 239 ? -3.523 7.619 -3.282 1.00 94.50 239 ASN A N 1
ATOM 1830 C CA . ASN A 1 239 ? -3.512 7.541 -1.821 1.00 94.50 239 ASN A CA 1
ATOM 1831 C C . ASN A 1 239 ? -4.795 8.128 -1.218 1.00 94.50 239 ASN A C 1
ATOM 1833 O O . ASN A 1 239 ? -5.474 7.451 -0.446 1.00 94.50 239 ASN A O 1
ATOM 1837 N N . VAL A 1 240 ? -5.206 9.322 -1.656 1.00 94.44 240 VAL A N 1
ATOM 1838 C CA . VAL A 1 240 ? -6.464 9.963 -1.231 1.00 94.44 240 VAL A CA 1
ATOM 1839 C C . VAL A 1 240 ? -7.680 9.104 -1.588 1.00 94.44 240 VAL A C 1
ATOM 1841 O O . VAL A 1 240 ? -8.637 9.007 -0.811 1.00 94.44 240 VAL A O 1
ATOM 1844 N N . SER A 1 241 ? -7.674 8.452 -2.757 1.00 95.81 241 SER A N 1
ATOM 1845 C CA . SER A 1 241 ? -8.748 7.528 -3.135 1.00 95.81 241 SER A CA 1
ATOM 1846 C C . SER A 1 241 ? -8.847 6.360 -2.152 1.00 95.81 241 SER A C 1
ATOM 1848 O O . SER A 1 241 ? -9.948 6.039 -1.688 1.00 95.81 241 SER A O 1
ATOM 1850 N N . TRP A 1 242 ? -7.705 5.773 -1.785 1.00 96.12 242 TRP A N 1
ATOM 1851 C CA . TRP A 1 242 ? -7.621 4.715 -0.783 1.00 96.12 242 TRP A CA 1
ATOM 1852 C C . TRP A 1 242 ? -8.116 5.162 0.592 1.00 96.12 242 TRP A C 1
ATOM 1854 O O . TRP A 1 242 ? -9.040 4.546 1.123 1.00 96.12 242 TRP A O 1
ATOM 1864 N N . GLU A 1 243 ? -7.617 6.273 1.126 1.00 94.44 243 GLU A N 1
ATOM 1865 C CA . GLU A 1 243 ? -8.017 6.795 2.440 1.00 94.44 243 GLU A CA 1
ATOM 1866 C C . GLU A 1 243 ? -9.530 7.059 2.530 1.00 94.44 243 GLU A C 1
ATOM 1868 O O . GLU A 1 243 ? -10.214 6.662 3.485 1.00 94.44 243 GLU A O 1
ATOM 1873 N N . ARG A 1 244 ? -10.096 7.675 1.485 1.00 93.81 244 ARG A N 1
ATOM 1874 C CA . ARG A 1 244 ? -11.535 7.939 1.385 1.00 93.81 244 ARG A CA 1
ATOM 1875 C C . ARG A 1 244 ? -12.346 6.647 1.335 1.00 93.81 244 ARG A C 1
ATOM 1877 O O . ARG A 1 244 ? -13.405 6.567 1.961 1.00 93.81 244 ARG A O 1
ATOM 1884 N N . LYS A 1 245 ? -11.876 5.636 0.599 1.00 95.75 245 LYS A N 1
ATOM 1885 C CA . LYS A 1 245 ? -12.556 4.338 0.496 1.00 95.75 245 LYS A CA 1
ATOM 1886 C C . LYS A 1 245 ? -12.504 3.556 1.797 1.00 95.75 245 LYS A C 1
ATOM 1888 O O . LYS A 1 245 ? -13.535 3.021 2.190 1.00 95.75 245 LYS A O 1
ATOM 1893 N N . ILE A 1 246 ? -11.379 3.570 2.507 1.00 94.62 246 ILE A N 1
ATOM 1894 C CA . ILE A 1 246 ? -11.291 2.993 3.852 1.00 94.62 246 ILE A CA 1
ATOM 1895 C C . ILE A 1 246 ? -12.279 3.674 4.801 1.00 94.62 246 ILE A C 1
ATOM 1897 O O . ILE A 1 246 ? -13.051 2.994 5.476 1.00 94.62 246 ILE A O 1
ATOM 1901 N N . THR A 1 247 ? -12.316 5.009 4.802 1.00 92.62 247 THR A N 1
ATOM 1902 C CA . THR A 1 247 ? -13.262 5.776 5.627 1.00 92.62 247 THR A CA 1
ATOM 1903 C C . THR A 1 247 ? -14.712 5.396 5.323 1.00 92.62 247 THR A C 1
ATOM 1905 O O . THR A 1 247 ? -15.513 5.205 6.240 1.00 92.62 247 THR A O 1
ATOM 1908 N N . GLN A 1 248 ? -15.046 5.252 4.037 1.00 93.88 248 GLN A N 1
ATOM 1909 C CA . GLN A 1 248 ? -16.359 4.794 3.596 1.00 93.88 248 GLN A CA 1
ATOM 1910 C C . GLN A 1 248 ? -16.656 3.370 4.094 1.00 93.88 248 GLN A C 1
ATOM 1912 O O . GLN A 1 248 ? -17.668 3.163 4.756 1.00 93.88 248 GLN A O 1
ATOM 1917 N N . TRP A 1 249 ? -15.780 2.397 3.831 1.00 95.06 249 TRP A N 1
ATOM 1918 C CA . TRP A 1 249 ? -16.013 0.995 4.196 1.00 95.06 249 TRP A CA 1
ATOM 1919 C C . TRP A 1 249 ? -16.106 0.772 5.705 1.00 95.06 249 TRP A C 1
ATOM 1921 O O . TRP A 1 249 ? -16.941 -0.016 6.144 1.00 95.06 249 TRP A O 1
ATOM 1931 N N . LEU A 1 250 ? -15.302 1.480 6.504 1.00 93.12 250 LEU A N 1
ATOM 1932 C CA . LEU A 1 250 ? -15.403 1.426 7.963 1.00 93.12 250 LEU A CA 1
ATOM 1933 C C . LEU A 1 250 ? -16.755 1.946 8.455 1.00 93.12 250 LEU A C 1
ATOM 1935 O O . LEU A 1 250 ? -17.370 1.321 9.318 1.00 93.12 250 LEU A O 1
ATOM 1939 N N . ARG A 1 251 ? -17.235 3.064 7.897 1.00 94.06 251 ARG A N 1
ATOM 1940 C CA . ARG A 1 251 ? -18.551 3.620 8.233 1.00 94.06 251 ARG A CA 1
ATOM 1941 C C . ARG A 1 251 ? -19.667 2.656 7.843 1.00 94.06 251 ARG A C 1
ATOM 1943 O O . ARG A 1 251 ? -20.473 2.299 8.695 1.00 94.06 251 ARG A O 1
ATOM 1950 N N . ASP A 1 252 ? -19.683 2.218 6.588 1.00 95.12 252 ASP A N 1
ATOM 1951 C CA . ASP A 1 252 ? -20.737 1.359 6.042 1.00 95.12 252 ASP A CA 1
ATOM 1952 C C . ASP A 1 252 ? -20.792 0.015 6.790 1.00 95.12 252 ASP A C 1
ATOM 1954 O O . ASP A 1 252 ? -21.866 -0.448 7.179 1.00 95.12 252 ASP A O 1
ATOM 1958 N N . GLY A 1 253 ? -19.626 -0.582 7.066 1.00 93.75 253 GLY A N 1
ATOM 1959 C CA . GLY A 1 253 ? -19.510 -1.814 7.843 1.00 93.75 253 GLY A CA 1
ATOM 1960 C C . GLY A 1 253 ? -20.002 -1.655 9.283 1.00 93.75 253 GLY A C 1
ATOM 1961 O O . GLY A 1 253 ? -20.780 -2.481 9.760 1.00 93.75 253 GLY A O 1
ATOM 1962 N N . ALA A 1 254 ? -19.615 -0.574 9.966 1.00 94.19 254 ALA A N 1
ATOM 1963 C CA . ALA A 1 254 ? -20.077 -0.302 11.324 1.00 94.19 254 ALA A CA 1
ATOM 1964 C C . ALA A 1 254 ? -21.593 -0.047 11.378 1.00 94.19 254 ALA A C 1
ATOM 1966 O O . ALA A 1 254 ? -22.274 -0.578 12.254 1.00 94.19 254 ALA A O 1
ATOM 1967 N N . THR A 1 255 ? -22.146 0.694 10.413 1.00 95.69 255 THR A N 1
ATOM 1968 C CA . THR A 1 255 ? -23.597 0.886 10.275 1.00 95.69 255 THR A CA 1
ATOM 1969 C C . THR A 1 255 ? -24.321 -0.445 10.103 1.00 95.69 255 THR A C 1
ATOM 1971 O O . THR A 1 255 ? -25.309 -0.686 10.797 1.00 95.69 255 THR A O 1
ATOM 1974 N N . LEU A 1 256 ? -23.815 -1.331 9.242 1.00 94.81 256 LEU A N 1
ATOM 1975 C CA . LEU A 1 256 ? -24.406 -2.650 9.029 1.00 94.81 256 LEU A CA 1
ATOM 1976 C C . LEU A 1 256 ? -24.393 -3.495 10.309 1.00 94.81 256 LEU A C 1
ATOM 1978 O O . LEU A 1 256 ? -25.411 -4.101 10.642 1.00 94.81 256 LEU A O 1
ATOM 1982 N N . ILE A 1 257 ? -23.277 -3.508 11.044 1.00 94.19 257 ILE A N 1
ATOM 1983 C CA . ILE A 1 257 ? -23.158 -4.238 12.315 1.00 94.19 257 ILE A CA 1
ATOM 1984 C C . ILE A 1 257 ? -24.174 -3.718 13.336 1.00 94.19 257 ILE A C 1
ATOM 1986 O O . ILE A 1 257 ? -24.883 -4.518 13.941 1.00 94.19 257 ILE A O 1
ATOM 1990 N N . VAL A 1 258 ? -24.293 -2.398 13.505 1.00 94.50 258 VAL A N 1
ATOM 1991 C CA . VAL A 1 258 ? -25.230 -1.798 14.471 1.00 94.50 258 VAL A CA 1
ATOM 1992 C C . VAL A 1 258 ? -26.687 -2.071 14.095 1.00 94.50 258 VAL A C 1
ATOM 1994 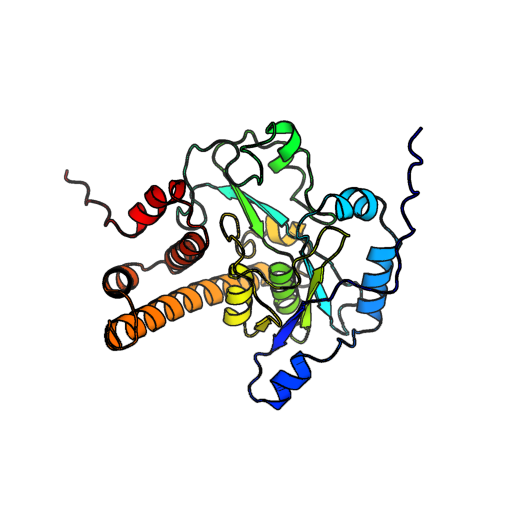O O . VAL A 1 258 ? -27.481 -2.440 14.955 1.00 94.50 258 VAL A O 1
ATOM 1997 N N . GLN A 1 259 ? -27.045 -1.941 12.815 1.00 94.19 259 GLN A N 1
ATOM 1998 C CA . GLN A 1 259 ? -28.416 -2.174 12.344 1.00 94.19 259 GLN A CA 1
ATOM 1999 C C . GLN A 1 259 ? -28.848 -3.638 12.467 1.00 94.19 259 GLN A C 1
ATOM 2001 O O . GLN A 1 259 ? -30.009 -3.922 12.753 1.00 94.19 259 GLN A O 1
ATOM 2006 N N . ARG A 1 260 ? -27.930 -4.575 12.206 1.00 93.00 260 ARG A N 1
ATOM 2007 C CA . ARG A 1 260 ? -28.210 -6.016 12.261 1.00 93.00 260 ARG A CA 1
ATOM 2008 C C . ARG A 1 260 ? -28.106 -6.570 13.681 1.00 93.00 260 ARG A C 1
ATOM 2010 O O . ARG A 1 260 ? -28.850 -7.485 14.034 1.00 93.00 260 ARG A O 1
ATOM 2017 N N . GLY A 1 261 ? -27.217 -5.990 14.483 1.00 88.62 261 GLY A N 1
ATOM 2018 C CA . GLY A 1 261 ? -27.033 -6.280 15.896 1.00 88.62 261 GLY A CA 1
ATOM 2019 C C . GLY A 1 261 ? -26.737 -7.749 16.195 1.00 88.62 261 GLY A C 1
ATOM 2020 O O . GLY A 1 261 ? -26.315 -8.532 15.341 1.00 88.62 261 GLY A O 1
ATOM 2021 N N . VAL A 1 262 ? -27.012 -8.134 17.440 1.00 80.38 262 VAL A N 1
ATOM 2022 C CA . VAL A 1 262 ? -26.786 -9.493 17.960 1.00 80.38 262 VAL A CA 1
ATOM 2023 C C . VAL A 1 262 ? -27.624 -10.545 17.224 1.00 80.38 262 VAL A C 1
ATOM 2025 O O . VAL A 1 262 ? -27.215 -11.695 17.090 1.00 80.38 262 VAL A O 1
ATOM 2028 N N . ASN A 1 263 ? -28.764 -10.133 16.659 1.00 82.69 263 ASN A N 1
ATOM 2029 C CA . ASN A 1 263 ? -29.682 -11.000 15.915 1.00 82.69 263 ASN A CA 1
ATOM 2030 C C . ASN A 1 263 ? -29.067 -11.577 14.629 1.00 82.69 263 ASN A C 1
ATOM 2032 O O . ASN A 1 263 ? -29.541 -12.595 14.135 1.00 82.69 263 ASN A O 1
ATOM 2036 N N . ALA A 1 264 ? -28.013 -10.955 14.094 1.00 86.50 264 ALA A N 1
ATOM 2037 C CA . ALA A 1 264 ? -27.250 -11.477 12.959 1.00 86.50 264 ALA A CA 1
ATOM 2038 C C . ALA A 1 264 ? -25.980 -12.244 13.372 1.00 86.50 264 ALA A C 1
ATOM 2040 O O . ALA A 1 264 ? -25.143 -12.539 12.522 1.00 86.50 264 ALA A O 1
ATOM 2041 N N . GLY A 1 265 ? -25.821 -12.561 14.661 1.00 88.19 265 GLY A N 1
ATOM 2042 C CA . GLY A 1 265 ? -24.684 -13.323 15.183 1.00 88.19 265 GLY A CA 1
ATOM 2043 C C . GLY A 1 265 ? -23.465 -12.484 15.577 1.00 88.19 265 GLY A C 1
ATOM 2044 O O . GLY A 1 265 ? -22.421 -13.053 15.892 1.00 88.19 265 GLY A O 1
ATOM 2045 N N . PHE A 1 266 ? -23.564 -11.149 15.591 1.00 87.88 266 PHE A N 1
ATOM 2046 C CA . PHE A 1 266 ? -22.505 -10.297 16.142 1.00 87.88 266 PHE A CA 1
ATOM 2047 C C . PHE A 1 266 ? -22.517 -10.336 17.673 1.00 87.88 266 PHE A C 1
ATOM 2049 O O . PHE A 1 266 ? -23.575 -10.320 18.293 1.00 87.88 266 PHE A O 1
ATOM 2056 N N . THR A 1 267 ? -21.349 -10.351 18.312 1.00 90.44 267 THR A N 1
ATOM 2057 C CA . THR A 1 267 ? -21.284 -10.273 19.779 1.00 90.44 267 THR A CA 1
ATOM 2058 C C . THR A 1 267 ? -21.631 -8.857 20.264 1.00 90.44 267 THR A C 1
ATOM 2060 O O . THR A 1 267 ? -21.406 -7.894 19.524 1.00 90.44 267 THR A O 1
ATOM 2063 N N . PRO A 1 268 ? -22.115 -8.684 21.511 1.00 89.62 268 PRO A N 1
ATOM 2064 C CA . PRO A 1 268 ? -22.370 -7.355 22.075 1.00 89.62 268 PRO A CA 1
ATOM 2065 C C . PRO A 1 268 ? -21.156 -6.421 21.975 1.00 89.62 268 PRO A C 1
ATOM 2067 O O . PRO A 1 268 ? -21.278 -5.307 21.484 1.00 89.62 268 PRO A O 1
ATOM 2070 N N . ALA A 1 269 ? -19.956 -6.924 22.284 1.00 88.00 269 ALA A N 1
ATOM 2071 C CA . ALA A 1 269 ? -18.716 -6.154 22.183 1.00 88.00 269 ALA A CA 1
ATOM 2072 C C . ALA A 1 269 ? -18.426 -5.638 20.757 1.00 88.00 269 ALA A C 1
ATOM 2074 O O . ALA A 1 269 ? -17.915 -4.529 20.590 1.00 88.00 269 ALA A O 1
ATOM 2075 N N . VAL A 1 270 ? -18.761 -6.415 19.719 1.00 87.00 270 VAL A N 1
ATOM 2076 C CA . VAL A 1 270 ? -18.612 -5.991 18.316 1.00 87.00 270 VAL A CA 1
ATOM 2077 C C . VAL A 1 270 ? -19.616 -4.890 17.973 1.00 87.00 270 VAL A C 1
ATOM 2079 O O . VAL A 1 270 ? -19.247 -3.913 17.321 1.00 87.00 270 VAL A O 1
ATOM 2082 N N . VAL A 1 271 ? -20.860 -5.005 18.448 1.00 90.56 271 VAL A N 1
ATOM 2083 C CA . VAL A 1 271 ? -21.902 -3.981 18.261 1.00 90.56 271 VAL A CA 1
ATOM 2084 C C . VAL A 1 271 ? -21.544 -2.681 18.989 1.00 90.56 271 VAL A C 1
ATOM 2086 O O . VAL A 1 271 ? -21.677 -1.600 18.412 1.00 90.56 271 VAL A O 1
ATOM 2089 N N . ASP A 1 272 ? -21.024 -2.774 20.212 1.00 91.44 272 ASP A N 1
ATOM 2090 C CA . ASP A 1 272 ? -20.570 -1.625 21.001 1.00 91.44 272 ASP A CA 1
ATOM 2091 C C . ASP A 1 272 ? -19.382 -0.932 20.329 1.00 91.44 272 ASP A C 1
ATOM 2093 O O . ASP A 1 272 ? -19.371 0.290 20.173 1.00 91.44 272 ASP A O 1
ATOM 2097 N N . THR A 1 273 ? -18.410 -1.711 19.843 1.00 89.62 273 THR A N 1
ATOM 2098 C CA . THR A 1 273 ? -17.254 -1.184 19.103 1.00 89.62 273 THR A CA 1
ATOM 2099 C C . THR A 1 273 ? -17.689 -0.488 17.815 1.00 89.62 273 THR A C 1
ATOM 2101 O O . THR A 1 273 ? -17.222 0.613 17.521 1.00 89.62 273 THR A O 1
ATOM 2104 N N . ALA A 1 274 ? -18.612 -1.084 17.054 1.00 91.19 274 ALA A N 1
ATOM 2105 C CA . ALA A 1 274 ? -19.155 -0.474 15.843 1.00 91.19 274 ALA A CA 1
ATOM 2106 C C . ALA A 1 274 ? -19.909 0.831 16.153 1.00 91.19 274 ALA A C 1
ATOM 2108 O O . ALA A 1 274 ? -19.728 1.832 15.459 1.00 91.19 274 ALA A O 1
ATOM 2109 N N . SER A 1 275 ? -20.689 0.854 17.235 1.00 93.19 275 SER A N 1
ATOM 2110 C CA . SER A 1 275 ? -21.390 2.054 17.705 1.00 93.19 275 SER A CA 1
ATOM 2111 C C . SER A 1 275 ? -20.412 3.165 18.094 1.00 93.19 275 SER A C 1
ATOM 2113 O O . SER A 1 275 ? -20.572 4.308 17.665 1.00 93.19 275 SER A O 1
ATOM 2115 N N . ALA A 1 276 ? -19.360 2.835 18.848 1.00 91.19 276 ALA A N 1
ATOM 2116 C CA . ALA A 1 276 ? -18.305 3.777 19.211 1.00 91.19 276 ALA A CA 1
ATOM 2117 C C . ALA A 1 276 ? -17.576 4.316 17.970 1.00 91.19 276 ALA A C 1
ATOM 2119 O O . ALA A 1 276 ? -17.352 5.523 17.853 1.00 91.19 276 ALA A O 1
ATOM 2120 N N . LEU A 1 277 ? -17.273 3.450 16.998 1.00 90.44 277 LEU A N 1
ATOM 2121 C CA . LEU A 1 277 ? -16.642 3.853 15.744 1.00 90.44 277 LEU A CA 1
ATOM 2122 C C . LEU A 1 277 ? -17.514 4.859 14.974 1.00 90.44 277 LEU A C 1
ATOM 2124 O O . LEU A 1 277 ? -17.006 5.892 14.536 1.00 90.44 277 LEU A O 1
ATOM 2128 N N . LEU A 1 278 ? -18.830 4.635 14.882 1.00 93.19 278 LEU A N 1
ATOM 2129 C CA . LEU A 1 278 ? -19.766 5.575 14.245 1.00 93.19 278 LEU A CA 1
ATOM 2130 C C . LEU A 1 278 ? -19.846 6.938 14.946 1.00 93.19 278 LEU A C 1
ATOM 2132 O O . LEU A 1 278 ? -20.145 7.934 14.292 1.00 93.19 278 LEU A O 1
ATOM 2136 N N . GLN A 1 279 ? -19.559 7.015 16.247 1.00 90.50 279 GLN A N 1
ATOM 2137 C CA . GLN A 1 279 ? -19.494 8.290 16.971 1.00 90.50 279 GLN A CA 1
ATOM 2138 C C . GLN A 1 279 ? -18.171 9.038 16.748 1.00 90.50 279 GLN A C 1
ATOM 2140 O O . GLN A 1 279 ? -18.133 10.268 16.858 1.00 90.50 279 GLN A O 1
ATOM 2145 N N . VAL A 1 280 ? -17.084 8.311 16.471 1.00 86.88 280 VAL A N 1
ATOM 2146 C CA . VAL A 1 280 ? -15.739 8.875 16.283 1.00 86.88 280 VAL A CA 1
ATOM 2147 C C . VAL A 1 280 ? -15.501 9.292 14.834 1.00 86.88 280 VAL A C 1
ATOM 2149 O O . VAL A 1 280 ? -14.998 10.390 14.610 1.00 86.88 280 VAL A O 1
ATOM 2152 N N . LEU A 1 281 ? -15.881 8.468 13.850 1.00 87.75 281 LEU A N 1
ATOM 2153 C CA . LEU A 1 281 ? -15.589 8.719 12.431 1.00 87.75 281 LEU A CA 1
ATOM 2154 C C . LEU A 1 281 ? -16.058 10.100 11.926 1.00 87.75 281 LEU A C 1
ATOM 2156 O O . LEU A 1 281 ? -15.273 10.755 11.248 1.00 87.75 281 LEU A O 1
ATOM 2160 N N . PRO A 1 282 ? -17.265 10.609 12.256 1.00 86.19 282 PRO A N 1
ATOM 2161 C CA . PRO A 1 282 ? -17.703 11.935 11.807 1.00 86.19 282 PRO A CA 1
ATOM 2162 C C . PRO A 1 282 ? -16.890 13.095 12.396 1.00 86.19 282 PRO A C 1
ATOM 2164 O O . PRO A 1 282 ? -16.894 14.187 11.839 1.00 86.19 282 PRO A O 1
ATOM 2167 N N . LYS A 1 283 ? -16.205 12.870 13.526 1.00 84.25 283 LYS A N 1
ATOM 2168 C CA . LYS A 1 283 ? -15.365 13.867 14.210 1.00 84.25 283 LYS A CA 1
ATOM 2169 C C . LYS A 1 283 ? -13.931 13.890 13.674 1.00 84.25 283 LYS A C 1
ATOM 2171 O O . LYS A 1 283 ? -13.123 14.701 14.122 1.00 84.25 283 LYS A O 1
ATOM 2176 N N . ARG A 1 284 ? -13.582 12.975 12.766 1.00 80.94 284 ARG A N 1
ATOM 2177 C CA . ARG A 1 284 ? -12.263 12.898 12.137 1.00 80.94 284 ARG A CA 1
ATOM 2178 C 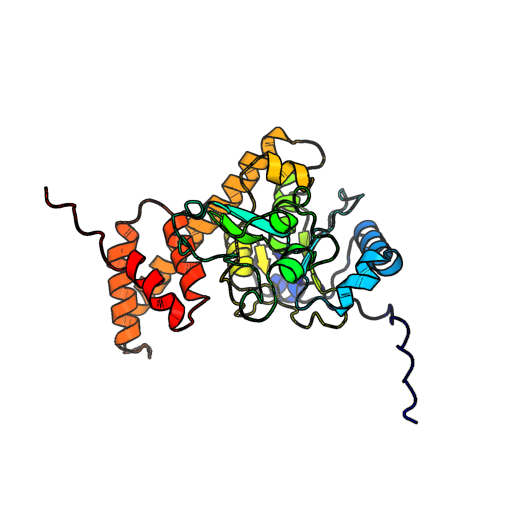C . ARG A 1 284 ? -12.357 13.498 10.739 1.00 80.94 284 ARG A C 1
ATOM 2180 O O . ARG A 1 284 ? -12.996 12.937 9.856 1.00 80.94 284 ARG A O 1
ATOM 2187 N N . HIS A 1 285 ? -11.730 14.657 10.565 1.00 77.69 285 HIS A N 1
ATOM 2188 C CA . HIS A 1 285 ? -11.697 15.367 9.284 1.00 77.69 285 HIS A CA 1
ATOM 2189 C C . HIS A 1 285 ? -10.558 14.909 8.372 1.00 77.69 285 HIS A C 1
ATOM 2191 O O . HIS A 1 285 ? -10.603 15.204 7.184 1.00 77.69 285 HIS A O 1
ATOM 2197 N N . ASP A 1 286 ? -9.575 14.188 8.916 1.00 83.25 286 ASP A N 1
ATOM 2198 C CA . ASP A 1 286 ? -8.441 13.641 8.177 1.00 83.25 286 ASP A CA 1
ATOM 2199 C C . ASP A 1 286 ? -8.693 12.163 7.800 1.00 83.25 286 ASP A C 1
ATOM 2201 O O . ASP A 1 286 ? -8.693 11.297 8.687 1.00 83.25 286 ASP A O 1
ATOM 2205 N N . PRO A 1 287 ? -8.920 11.846 6.509 1.00 85.00 287 PRO A N 1
ATOM 2206 C CA . PRO A 1 287 ? -9.078 10.475 6.028 1.00 85.00 287 PRO A CA 1
ATOM 2207 C C . PRO A 1 287 ? -7.840 9.599 6.257 1.00 85.00 287 PRO A C 1
ATOM 2209 O O . PRO A 1 287 ? -7.995 8.390 6.448 1.00 85.00 287 PRO A O 1
ATOM 2212 N N . ARG A 1 288 ? -6.632 10.181 6.294 1.00 85.81 288 ARG A N 1
ATOM 2213 C CA . ARG A 1 288 ? -5.383 9.447 6.540 1.00 85.81 288 ARG A CA 1
ATOM 2214 C C . ARG A 1 288 ? -5.364 8.856 7.944 1.00 85.81 288 ARG A C 1
ATOM 2216 O O . ARG A 1 288 ? -5.125 7.661 8.102 1.00 85.81 288 ARG A O 1
ATOM 2223 N N . ALA A 1 289 ? -5.752 9.628 8.960 1.00 84.25 289 ALA A N 1
ATOM 2224 C CA . ALA A 1 289 ? -5.902 9.126 10.329 1.00 84.25 289 ALA A CA 1
ATOM 2225 C C . ALA A 1 289 ? -6.886 7.940 10.438 1.00 84.25 289 ALA A C 1
ATOM 2227 O O . ALA A 1 289 ? -6.652 6.994 11.194 1.00 84.25 289 ALA A O 1
ATOM 2228 N N . VAL A 1 290 ? -7.980 7.958 9.670 1.00 87.81 290 VAL A N 1
ATOM 2229 C CA . VAL A 1 290 ? -8.950 6.849 9.627 1.00 87.81 290 VAL A CA 1
ATOM 2230 C C . VAL A 1 290 ? -8.364 5.625 8.919 1.00 87.81 290 VAL A C 1
ATOM 2232 O O . VAL A 1 290 ? -8.542 4.496 9.384 1.00 87.81 290 VAL A O 1
ATOM 2235 N N . ALA A 1 291 ? -7.630 5.833 7.826 1.00 89.94 291 ALA A N 1
ATOM 2236 C CA . ALA A 1 291 ? -6.918 4.765 7.138 1.00 89.94 291 ALA A CA 1
ATOM 2237 C C . ALA A 1 291 ? -5.850 4.115 8.035 1.00 89.94 291 ALA A C 1
ATOM 2239 O O . ALA A 1 291 ? -5.690 2.895 8.034 1.00 89.94 291 ALA A O 1
ATOM 2240 N N . ASN A 1 292 ? -5.198 4.901 8.889 1.00 86.31 292 ASN A N 1
ATOM 2241 C CA . ASN A 1 292 ? -4.232 4.397 9.857 1.00 86.31 292 ASN A CA 1
ATOM 2242 C C . ASN A 1 292 ? -4.882 3.576 10.972 1.00 86.31 292 ASN A C 1
ATOM 2244 O O . ASN A 1 292 ? -4.381 2.493 11.268 1.00 86.31 292 ASN A O 1
ATOM 2248 N N . LEU A 1 293 ? -6.048 3.984 11.492 1.00 84.56 293 LEU A N 1
ATOM 2249 C CA . LEU A 1 293 ? -6.839 3.132 12.394 1.00 84.56 293 LEU A CA 1
ATOM 2250 C C . LEU A 1 293 ? -7.148 1.772 11.754 1.00 84.56 293 LEU A C 1
ATOM 2252 O O . LEU A 1 293 ? -7.034 0.736 12.409 1.00 84.56 293 LEU A O 1
ATOM 2256 N N . PHE A 1 294 ? -7.548 1.771 10.479 1.00 88.12 294 PHE A N 1
ATOM 2257 C CA . PHE A 1 294 ? -7.801 0.531 9.754 1.00 88.12 294 PHE A CA 1
ATOM 2258 C C . PHE A 1 294 ? -6.554 -0.348 9.725 1.00 88.12 294 PHE A C 1
ATOM 2260 O O . PHE A 1 294 ? -6.630 -1.505 10.128 1.00 88.12 294 PHE A O 1
ATOM 2267 N N . LEU A 1 295 ? -5.410 0.197 9.303 1.00 86.44 295 LEU A N 1
ATOM 2268 C CA . LEU A 1 295 ? -4.165 -0.561 9.258 1.00 86.44 295 LEU A CA 1
ATOM 2269 C C . LEU A 1 295 ? -3.774 -1.089 10.641 1.00 86.44 295 LEU A C 1
ATOM 2271 O O . LEU A 1 295 ? -3.267 -2.199 10.734 1.00 86.44 295 LEU A O 1
ATOM 2275 N N . ASP A 1 296 ? -4.060 -0.355 11.711 1.00 79.62 296 ASP A N 1
ATOM 2276 C CA . ASP A 1 296 ? -3.774 -0.771 13.083 1.00 79.62 296 ASP A CA 1
ATOM 2277 C C . ASP A 1 296 ? -4.640 -1.940 13.551 1.00 79.62 296 ASP A C 1
ATOM 2279 O O . ASP A 1 296 ? -4.155 -2.864 14.210 1.00 79.62 296 ASP A O 1
ATOM 2283 N N . ALA A 1 297 ? -5.903 -1.968 13.135 1.00 79.19 297 ALA A N 1
ATOM 2284 C CA . ALA A 1 297 ? -6.783 -3.105 13.376 1.00 79.19 297 ALA A CA 1
ATOM 2285 C C . ALA A 1 297 ? -6.284 -4.390 12.685 1.00 79.19 297 ALA A C 1
ATOM 2287 O O . ALA A 1 297 ? -6.620 -5.491 13.113 1.00 79.19 297 ALA A O 1
ATOM 2288 N N . LEU A 1 298 ? -5.436 -4.283 11.655 1.00 77.81 298 LEU A N 1
ATOM 2289 C CA . LEU A 1 298 ? -4.839 -5.443 10.974 1.00 77.81 298 LEU A CA 1
ATOM 2290 C C . LEU A 1 298 ? -3.587 -5.985 11.673 1.00 77.81 298 LEU A C 1
ATOM 2292 O O . LEU A 1 298 ? -2.900 -6.857 11.133 1.00 77.81 298 LEU A O 1
ATOM 2296 N N . THR A 1 299 ? -3.231 -5.409 12.821 1.00 67.44 299 THR A N 1
ATOM 2297 C CA . THR A 1 299 ? -1.897 -5.548 13.426 1.00 67.44 299 THR A CA 1
ATOM 2298 C C . THR A 1 299 ? -1.929 -5.954 14.887 1.00 67.44 299 THR A C 1
ATOM 2300 O O . THR A 1 299 ? -0.891 -5.980 15.532 1.00 67.44 299 THR A O 1
ATOM 2303 N N . VAL A 1 300 ? -3.113 -6.281 15.409 1.00 58.16 300 VAL A N 1
ATOM 2304 C CA . VAL A 1 300 ? -3.358 -6.386 16.849 1.00 58.16 300 VAL A CA 1
ATOM 2305 C C . VAL A 1 300 ? -2.521 -7.496 17.497 1.00 58.16 300 VAL A C 1
ATOM 2307 O O . VAL A 1 300 ? -2.861 -8.678 17.443 1.00 58.16 300 VAL A O 1
ATOM 2310 N N . HIS A 1 301 ? -1.449 -7.077 18.166 1.00 57.16 301 HIS A N 1
ATOM 2311 C CA . HIS A 1 301 ? -0.866 -7.745 19.323 1.00 57.16 301 HIS A CA 1
ATOM 2312 C C . HIS A 1 301 ? -1.254 -6.966 20.590 1.00 57.16 301 HIS A C 1
ATOM 2314 O O . HIS A 1 301 ? -1.430 -5.750 20.534 1.00 57.16 301 HIS A O 1
ATOM 2320 N N . ASP A 1 302 ? -1.343 -7.627 21.750 1.00 53.06 302 ASP A N 1
ATOM 2321 C CA . ASP A 1 302 ? -1.743 -6.982 23.019 1.00 53.06 302 ASP A CA 1
ATOM 2322 C C . ASP A 1 302 ? -0.900 -5.739 23.359 1.00 53.06 302 ASP A C 1
ATOM 2324 O O . ASP A 1 302 ? -1.405 -4.753 23.898 1.00 53.06 302 ASP A O 1
ATOM 2328 N N . LYS A 1 303 ? 0.382 -5.746 22.970 1.00 53.44 303 LYS A N 1
ATOM 2329 C CA . LYS A 1 303 ? 1.313 -4.617 23.138 1.00 53.44 303 LYS A CA 1
ATOM 2330 C C . LYS A 1 303 ? 0.898 -3.343 22.381 1.00 53.44 303 LYS A C 1
ATOM 2332 O O . LYS A 1 303 ? 1.318 -2.254 22.761 1.00 53.44 303 LYS A O 1
ATOM 2337 N N . ASP A 1 304 ? 0.067 -3.463 21.346 1.00 53.34 304 ASP A N 1
ATOM 2338 C CA . ASP A 1 304 ? -0.334 -2.364 20.461 1.00 53.34 304 ASP A CA 1
ATOM 2339 C C . ASP A 1 304 ? -1.680 -1.728 20.864 1.00 53.34 304 ASP A C 1
ATOM 2341 O O . ASP A 1 304 ? -2.071 -0.686 20.328 1.00 53.34 304 ASP A O 1
ATOM 2345 N N . LEU A 1 305 ? -2.369 -2.287 21.869 1.00 58.38 305 LEU A N 1
ATOM 2346 C CA . LEU A 1 305 ? -3.663 -1.791 22.362 1.00 58.38 305 LEU A CA 1
ATOM 2347 C C . LEU A 1 305 ? -3.589 -0.358 22.920 1.00 58.38 305 LEU A C 1
ATOM 2349 O O . LEU A 1 305 ? -4.519 0.427 22.735 1.00 58.38 305 LEU A O 1
ATOM 2353 N N . LEU A 1 306 ? -2.464 0.022 23.541 1.00 60.91 306 LEU A N 1
ATOM 2354 C CA . LEU A 1 306 ? -2.233 1.381 24.060 1.00 60.91 306 LEU A CA 1
ATOM 2355 C C . LEU A 1 306 ? -2.190 2.457 22.965 1.00 60.91 306 LEU A C 1
ATOM 2357 O O . LEU A 1 306 ? -2.377 3.639 23.245 1.00 60.91 306 LEU A O 1
ATOM 2361 N N . ARG A 1 307 ? -1.888 2.069 21.725 1.00 60.19 307 ARG A N 1
ATOM 2362 C CA . ARG A 1 307 ? -1.836 2.966 20.567 1.00 60.19 307 ARG A CA 1
ATOM 2363 C C . ARG A 1 307 ? -3.229 3.154 19.979 1.00 60.19 307 ARG A C 1
ATOM 2365 O O . ARG A 1 307 ? -3.655 4.288 19.785 1.00 60.19 307 ARG A O 1
ATOM 2372 N N . LEU A 1 308 ? -3.964 2.052 19.811 1.00 57.91 308 LEU A N 1
ATOM 2373 C CA . LEU A 1 308 ? -5.365 2.044 19.375 1.00 57.91 308 LEU A CA 1
ATOM 2374 C C . LEU A 1 308 ? -6.261 2.874 20.305 1.00 57.91 308 LEU A C 1
ATOM 2376 O O . LEU A 1 308 ? -7.123 3.620 19.838 1.00 57.91 308 LEU A O 1
ATOM 2380 N N . SER A 1 309 ? -6.020 2.811 21.617 1.00 59.50 309 SER A N 1
ATOM 2381 C CA . SER A 1 309 ? -6.797 3.578 22.591 1.00 59.50 309 SER A CA 1
ATOM 2382 C C . SER A 1 309 ? -6.649 5.094 22.424 1.00 59.50 309 SER A C 1
ATOM 2384 O O . SER A 1 309 ? -7.612 5.805 22.675 1.00 59.50 309 SER A O 1
ATOM 2386 N N . ARG A 1 310 ? -5.525 5.620 21.913 1.00 64.56 310 ARG A N 1
ATOM 2387 C CA . ARG A 1 310 ? -5.344 7.072 21.672 1.00 64.56 310 ARG A CA 1
ATOM 2388 C C . ARG A 1 310 ? -6.267 7.621 20.591 1.00 64.56 310 ARG A C 1
ATOM 2390 O O . ARG A 1 310 ? -6.611 8.798 20.605 1.00 64.56 310 ARG A O 1
ATOM 2397 N N . LEU A 1 311 ? -6.647 6.777 19.636 1.00 57.34 311 LEU A N 1
ATOM 2398 C CA . LEU A 1 311 ? -7.523 7.176 18.542 1.00 57.34 311 LEU A CA 1
ATOM 2399 C C . LEU A 1 311 ? -8.999 7.158 18.974 1.00 57.34 311 LEU A C 1
ATOM 2401 O O . LEU A 1 311 ? -9.794 7.971 18.490 1.00 57.34 311 LEU A O 1
ATOM 2405 N N . VAL A 1 312 ? -9.340 6.276 19.920 1.00 55.34 312 VAL A N 1
ATOM 2406 C CA . VAL A 1 312 ? -10.690 6.098 20.482 1.00 55.34 312 VAL A CA 1
ATOM 2407 C C . VAL A 1 312 ? -10.955 7.037 21.666 1.00 55.34 312 VAL A C 1
ATOM 2409 O O . VAL A 1 312 ? -12.061 7.559 21.808 1.00 55.34 312 VAL A O 1
ATOM 2412 N N . VAL A 1 313 ? -9.949 7.302 22.500 1.00 51.34 313 VAL A N 1
ATOM 2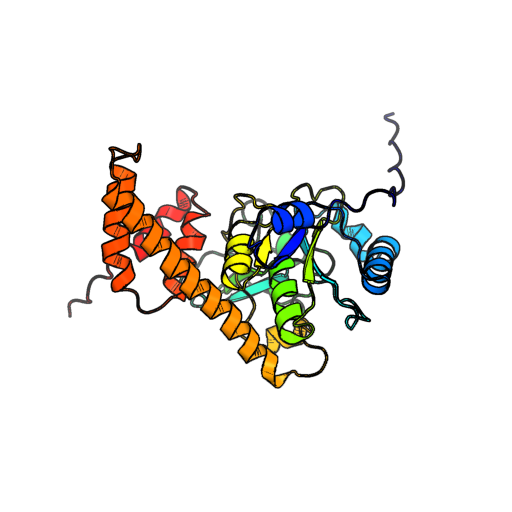413 C CA . VAL A 1 313 ? -10.038 8.232 23.628 1.00 51.34 313 VAL A CA 1
ATOM 2414 C C . VAL A 1 313 ? -9.918 9.652 23.082 1.00 51.34 313 VAL A C 1
ATOM 2416 O O . VAL A 1 313 ? -8.900 10.039 22.513 1.00 51.34 313 VAL A O 1
ATOM 2419 N N . GLN A 1 314 ? -10.990 10.433 23.221 1.00 42.59 314 GLN A N 1
ATOM 2420 C CA . GLN A 1 314 ? -10.986 11.863 22.915 1.00 42.59 314 GLN A CA 1
ATOM 2421 C C . GLN A 1 314 ? -9.802 12.523 23.629 1.00 42.59 314 GLN A C 1
ATOM 2423 O O . GLN A 1 314 ? -9.641 12.340 24.835 1.00 42.59 314 GLN A O 1
ATOM 2428 N N . ALA A 1 315 ? -8.986 13.292 22.903 1.00 35.28 315 ALA A N 1
ATOM 2429 C CA . ALA A 1 315 ? -8.011 14.172 23.534 1.00 35.28 315 ALA A CA 1
ATOM 2430 C C . ALA A 1 315 ? -8.727 14.983 24.632 1.00 35.28 315 ALA A C 1
ATOM 2432 O O . ALA A 1 315 ? -9.755 15.605 24.333 1.00 35.28 315 ALA A O 1
ATOM 2433 N N . PRO A 1 316 ? -8.241 14.986 25.888 1.00 38.34 316 PRO A N 1
ATOM 2434 C CA . PRO A 1 316 ? -8.733 15.946 26.855 1.00 38.34 316 PRO A CA 1
ATOM 2435 C C . PRO A 1 316 ? -8.450 17.335 26.285 1.00 38.34 316 PRO A C 1
ATOM 2437 O O . PRO A 1 316 ? -7.340 17.603 25.817 1.00 38.34 316 PRO A O 1
ATOM 2440 N N . LYS A 1 317 ? -9.448 18.223 26.309 1.00 34.59 317 LYS A N 1
ATOM 2441 C CA . LYS A 1 317 ? -9.177 19.651 26.134 1.00 34.59 317 LYS A CA 1
ATOM 2442 C C . LYS A 1 317 ? -8.121 20.044 27.175 1.00 34.59 317 LYS A C 1
ATOM 2444 O O . LYS A 1 317 ? -8.305 19.677 28.339 1.00 34.59 317 LYS A O 1
ATOM 2449 N N . PRO A 1 318 ? -7.051 20.764 26.801 1.00 33.12 318 PRO A N 1
ATOM 2450 C CA . PRO A 1 318 ? -6.180 21.357 27.799 1.00 33.12 318 PRO A CA 1
ATOM 2451 C C . PRO A 1 318 ? -7.039 22.307 28.634 1.00 33.12 318 PRO A C 1
ATOM 2453 O O . PRO A 1 318 ? -7.641 23.245 28.111 1.00 33.12 318 PRO A O 1
ATOM 2456 N N . VAL A 1 319 ? -7.169 21.990 29.918 1.00 41.94 319 VAL A N 1
ATOM 2457 C CA . VAL A 1 319 ? -7.697 22.921 30.908 1.00 41.94 319 VAL A CA 1
ATOM 2458 C C . VAL A 1 319 ? -6.528 23.839 31.245 1.00 41.94 319 VAL A C 1
ATOM 2460 O O . VAL A 1 319 ? -5.537 23.380 31.815 1.00 41.94 319 VAL A O 1
ATOM 2463 N N . HIS A 1 320 ? -6.615 25.087 30.793 1.00 41.00 320 HIS A N 1
ATOM 2464 C CA . HIS A 1 320 ? -5.860 26.196 31.367 1.00 41.00 320 HIS A CA 1
ATOM 2465 C C . HIS A 1 320 ? -6.618 26.726 32.581 1.00 41.00 320 HIS A C 1
ATOM 2467 O O . HIS A 1 320 ? -7.866 26.809 32.485 1.00 41.00 320 HIS A O 1
#

Secondary structure (DSSP, 8-state):
-----PPPPP-TT-----EEEEEPP-SHHHHHHHTSPP---HHHHHHHHHHHHS-HHHHHHGGG-SS-EEEEEE-TT-TT---B--EEEEEETTTGGG-SPTT-TTTT-TTTTTS-HHHHHT---STT---STTHHHH--SSSEEEEEE-HHHHHHHHHHHH-TTPEEEEEE-STT----SEEHHHHHHHHHTTEEES-EE----TTB-----SHHHHHHTT--SS-HHHHHHHHHHHHHHHHHHHHHHHHHHHHHHHHH-GGGT--HHHHHHHHHHHHHGGG---HHHHHHHHHHHTT--GGGHHHHHHHHSPPPPP--